Protein AF-A0A1V1NSS9-F1 (afdb_monomer_lite)

Foldseek 3Di:
DDWDKWKKKWAKPPQQPFWDFPDKDAKPLCVVLAPAWDWDDPDRRMIITIGTDPDDSDDDPPDDIDGMDTDIGGHADPDQKIDGPWIDTPPDTDDDDIDGRCLPAKAKEKEFEWECLVVDTAGDFFKKKKKAFPPDRDIDIDGAHNRRMDMDIRHDFGWIKIWIGDPQWDIDIDGGDGDDRRYYHYDYYHYTDGDPDVPDDRPVRVVVVVVVVQVVQVPPPPSDDDPVSVVVVVCVVVVPD

Organism: NCBI:txid890399

Secondary structure (DSSP, 8-state):
-----EEEEEEEES-SSSEEEEEEEE-TTTTTT-SEEEEEEEETTEEEEEEE-SS--PPPTT----SEEEEEEES--S-SEEEEEEEEESS-EEP---EE------EEEEEEEEE-TTSS-EE-TT-EEEEEESSSS-EEEEE--TTSEEEEEEEPSEEEEEEEE-TTB--EEEEEEEE-TTPEEEPPPEEPPBP--TT---HHHHHHHHHHHHHHH-SSSSS---HHHHHHHHHHHHT--

Sequence (241 aa):
MMFHLLLFILNMIKVYLCITQKKFDRGLLLKNRFSEFEVSNPSPGQLIIGGFEPGSGIIHSKESGSLALLNFKILVCNDNEIFIRDLKDDFKNWSVNSCIINCDNKGSISGKVITDITGQLSSIFNAQVLLSSTTSAYSMQTKTTLEGLFFFNHIPNDIYCLEIQALKFNKQTIDSISIENEQDVILDPLQLNIMSCEGTYTKEEFNQAVQAIIEKYDKNGDHRFGLEEIIAGLQLLSGIQ

InterPro domains:
  IPR002048 EF-hand domain [PS50222] (205-240)
  IPR008969 Carboxypeptidase-like, regulatory domain superfamily [SSF49464] (107-182)

Structure (mmCIF, N/CA/C/O backbone):
data_AF-A0A1V1NSS9-F1
#
_entry.id   AF-A0A1V1NSS9-F1
#
loop_
_atom_site.group_PDB
_atom_site.id
_atom_site.type_symbol
_atom_site.label_atom_id
_atom_site.label_alt_id
_atom_site.label_comp_id
_atom_site.label_asym_id
_atom_site.label_entity_id
_atom_site.label_seq_id
_atom_site.pdbx_PDB_ins_code
_atom_site.Cartn_x
_atom_site.Cartn_y
_atom_site.Cartn_z
_atom_site.occupancy
_atom_site.B_iso_or_equiv
_atom_site.auth_seq_id
_atom_site.auth_comp_id
_atom_site.auth_asym_id
_atom_site.auth_atom_id
_atom_site.pdbx_PDB_model_num
ATOM 1 N N . MET A 1 1 ? 22.232 15.586 -50.597 1.00 46.75 1 MET A N 1
ATOM 2 C CA . MET A 1 1 ? 22.554 15.077 -49.250 1.00 46.75 1 MET A CA 1
ATOM 3 C C . MET A 1 1 ? 21.277 14.466 -48.707 1.00 46.75 1 MET A C 1
ATOM 5 O O . MET A 1 1 ? 20.304 15.193 -48.566 1.00 46.75 1 MET A O 1
ATOM 9 N N . MET A 1 2 ? 21.218 13.141 -48.584 1.00 46.84 2 MET A N 1
ATOM 10 C CA . MET A 1 2 ? 20.030 12.442 -48.090 1.00 46.84 2 MET A CA 1
ATOM 11 C C . MET A 1 2 ? 20.199 12.292 -46.580 1.00 46.84 2 MET A C 1
ATOM 13 O O . MET A 1 2 ? 21.191 11.721 -46.138 1.00 46.84 2 MET A O 1
ATOM 17 N N . PHE A 1 3 ? 19.296 12.884 -45.804 1.00 45.00 3 PHE A N 1
ATOM 18 C CA . PHE A 1 3 ? 19.287 12.733 -44.354 1.00 45.00 3 PHE A CA 1
ATOM 19 C C . PHE A 1 3 ? 18.511 11.465 -44.018 1.00 45.00 3 PHE A C 1
ATOM 21 O O . PHE A 1 3 ? 17.374 11.306 -44.465 1.00 45.00 3 PHE A O 1
ATOM 28 N N . HIS A 1 4 ? 19.118 10.570 -43.248 1.00 56.81 4 HIS A N 1
ATOM 29 C CA . HIS A 1 4 ? 18.422 9.417 -42.698 1.00 56.81 4 HIS A CA 1
ATOM 30 C C . HIS A 1 4 ? 18.121 9.704 -41.233 1.00 56.81 4 HIS A C 1
ATOM 32 O O . HIS A 1 4 ? 19.020 9.715 -40.397 1.00 56.81 4 HIS A O 1
ATOM 38 N N . LEU A 1 5 ? 16.851 9.987 -40.944 1.00 60.00 5 LEU A N 1
ATOM 39 C CA . LEU A 1 5 ? 16.347 9.969 -39.580 1.00 60.00 5 LEU A CA 1
ATOM 40 C C . LEU A 1 5 ? 16.096 8.507 -39.214 1.00 60.00 5 LEU A C 1
ATOM 42 O O . LEU A 1 5 ? 15.437 7.786 -39.962 1.00 60.00 5 LEU A O 1
ATOM 46 N N . LEU A 1 6 ? 16.650 8.071 -38.088 1.00 66.31 6 LEU A N 1
ATOM 47 C CA . LEU A 1 6 ? 16.301 6.790 -37.498 1.00 66.31 6 LEU A CA 1
ATOM 48 C C . LEU A 1 6 ? 15.443 7.086 -36.276 1.00 66.31 6 LEU A C 1
ATOM 50 O O . LEU A 1 6 ? 15.967 7.505 -35.244 1.00 66.31 6 LEU A O 1
ATOM 54 N N . LEU A 1 7 ? 14.132 6.908 -36.415 1.00 73.75 7 LEU A N 1
ATOM 55 C CA . LEU A 1 7 ? 13.169 7.116 -35.346 1.00 73.75 7 LEU A CA 1
ATOM 56 C C . LEU A 1 7 ? 12.507 5.790 -34.998 1.00 73.75 7 LEU A C 1
ATOM 58 O O . LEU A 1 7 ? 11.892 5.172 -35.856 1.00 73.75 7 LEU A O 1
ATOM 62 N N . PHE A 1 8 ? 12.599 5.375 -33.740 1.00 75.25 8 PHE A N 1
ATOM 63 C CA . PHE A 1 8 ? 11.819 4.274 -33.193 1.00 75.25 8 PHE A CA 1
ATOM 64 C C . PHE A 1 8 ? 10.845 4.800 -32.149 1.00 75.25 8 PHE A C 1
ATOM 66 O O . PHE A 1 8 ? 11.217 5.564 -31.260 1.00 75.25 8 PHE A O 1
ATOM 73 N N . ILE A 1 9 ? 9.598 4.355 -32.227 1.00 73.06 9 ILE A N 1
ATOM 74 C CA . ILE A 1 9 ? 8.561 4.667 -31.249 1.00 73.06 9 ILE A CA 1
ATOM 75 C C . ILE A 1 9 ? 8.193 3.370 -30.540 1.00 73.06 9 ILE A C 1
ATOM 77 O O . ILE A 1 9 ? 7.734 2.416 -31.171 1.00 73.06 9 ILE A O 1
ATOM 81 N N . LEU A 1 10 ? 8.402 3.361 -29.228 1.00 71.12 10 LEU A N 1
ATOM 82 C CA . LEU A 1 10 ? 8.084 2.270 -28.324 1.00 71.12 10 LEU A CA 1
ATOM 83 C C . LEU A 1 10 ? 6.865 2.661 -27.488 1.00 71.12 10 LEU A C 1
ATOM 85 O O . LEU A 1 10 ? 6.938 3.567 -26.658 1.00 71.12 10 LEU A O 1
ATOM 89 N N . ASN A 1 11 ? 5.754 1.960 -27.687 1.00 68.56 11 ASN A N 1
ATOM 90 C CA . ASN A 1 11 ? 4.558 2.120 -26.867 1.00 68.56 11 ASN A CA 1
ATOM 91 C C . ASN A 1 11 ? 4.503 0.987 -25.838 1.00 68.56 11 ASN A C 1
ATOM 93 O O . ASN A 1 11 ? 4.548 -0.184 -26.206 1.00 68.56 11 ASN A O 1
ATOM 97 N N . MET A 1 12 ? 4.362 1.316 -24.559 1.00 64.56 12 MET A N 1
ATOM 98 C CA . MET A 1 12 ? 4.248 0.365 -23.453 1.00 64.56 12 MET A CA 1
ATOM 99 C C . MET A 1 12 ? 2.849 0.448 -22.831 1.00 64.56 12 MET A C 1
ATOM 101 O O . MET A 1 12 ? 2.352 1.532 -22.528 1.00 64.56 12 MET A O 1
ATOM 105 N N . ILE A 1 13 ? 2.202 -0.700 -22.629 1.00 57.88 13 ILE A N 1
ATOM 106 C CA . ILE A 1 13 ? 0.920 -0.804 -21.916 1.00 57.88 13 ILE A CA 1
ATOM 107 C C . ILE A 1 13 ? 1.194 -1.012 -20.420 1.00 57.88 13 ILE A C 1
ATOM 109 O O . ILE A 1 13 ? 2.162 -1.670 -20.053 1.00 57.88 13 ILE A O 1
ATOM 113 N N . LYS A 1 14 ? 0.311 -0.478 -19.560 1.00 56.47 14 LYS A N 1
ATOM 114 C CA . LYS A 1 14 ? 0.319 -0.633 -18.087 1.00 56.47 14 LYS A CA 1
ATOM 115 C C . LYS A 1 14 ? 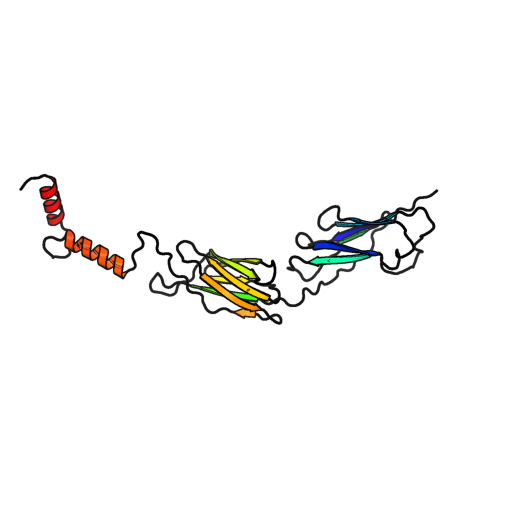1.478 0.041 -17.337 1.00 56.47 14 LYS A C 1
ATOM 117 O O . LYS A 1 14 ? 1.557 -0.052 -16.119 1.00 56.47 14 LYS A O 1
ATOM 122 N N . VAL A 1 15 ? 2.280 0.861 -18.013 1.00 51.16 15 VAL A N 1
ATOM 123 C CA . VAL A 1 15 ? 3.314 1.718 -17.397 1.00 51.16 15 VAL A CA 1
ATOM 124 C C . VAL A 1 15 ? 2.724 3.074 -16.972 1.00 51.16 15 VAL A C 1
ATOM 126 O O . VAL A 1 15 ? 3.347 4.121 -17.104 1.00 51.16 15 VAL A O 1
ATOM 129 N N . TYR A 1 16 ? 1.478 3.101 -16.496 1.00 46.41 16 TYR A N 1
ATOM 130 C CA . TYR A 1 16 ? 0.796 4.372 -16.220 1.00 46.41 16 TYR A CA 1
ATOM 131 C C . TYR A 1 16 ? 1.197 5.030 -14.897 1.00 46.41 16 TYR A C 1
ATOM 133 O O . TYR A 1 16 ? 0.832 6.179 -14.678 1.00 46.41 16 TYR A O 1
ATOM 141 N N . LEU A 1 17 ? 1.962 4.363 -14.026 1.00 46.41 17 LEU A N 1
ATOM 142 C CA . LEU A 1 17 ? 2.209 4.907 -12.685 1.00 46.41 17 LEU A CA 1
ATOM 143 C C . LEU A 1 17 ? 3.641 4.822 -12.159 1.00 46.41 17 LEU A C 1
ATOM 145 O O . LEU A 1 17 ? 3.898 5.352 -11.080 1.00 46.41 17 LEU A O 1
ATOM 149 N N . CYS A 1 18 ? 4.578 4.150 -12.837 1.00 49.00 18 CYS A N 1
ATOM 150 C CA . CYS A 1 18 ? 5.716 3.621 -12.078 1.00 49.00 18 CYS A CA 1
ATOM 151 C C . CYS A 1 18 ? 7.090 3.730 -12.695 1.00 49.00 18 CYS A C 1
ATOM 153 O O . CYS A 1 18 ? 8.003 3.169 -12.115 1.00 49.00 18 CYS A O 1
ATOM 155 N N . ILE A 1 19 ? 7.290 4.424 -13.809 1.00 53.28 19 ILE A N 1
ATOM 156 C CA . ILE A 1 19 ? 8.615 4.458 -14.423 1.00 53.28 19 ILE A CA 1
ATOM 157 C C . ILE A 1 19 ? 9.043 5.891 -14.686 1.00 53.28 19 ILE A C 1
ATOM 159 O O . ILE A 1 19 ? 8.499 6.578 -15.543 1.00 53.28 19 ILE A O 1
ATOM 163 N N . THR A 1 20 ? 10.065 6.328 -13.953 1.00 60.81 20 THR A N 1
ATOM 164 C CA . THR A 1 20 ? 10.849 7.504 -14.335 1.00 60.81 20 THR A CA 1
ATOM 165 C C . THR A 1 20 ? 12.095 7.021 -15.063 1.00 60.81 20 THR A C 1
ATOM 167 O O . THR A 1 20 ? 12.870 6.213 -14.538 1.00 60.81 20 THR A O 1
ATOM 170 N N . GLN A 1 21 ? 12.266 7.476 -16.305 1.00 62.88 21 GLN A N 1
ATOM 171 C CA . GLN A 1 21 ? 13.496 7.256 -17.057 1.00 62.88 21 GLN A CA 1
ATOM 172 C C . GLN A 1 21 ? 14.613 8.006 -16.334 1.00 62.88 21 GLN A C 1
ATOM 174 O O . GLN A 1 21 ? 14.587 9.230 -16.242 1.00 62.88 21 GLN A O 1
ATOM 179 N N . LYS A 1 22 ? 15.583 7.268 -15.789 1.00 65.00 22 LYS A N 1
ATOM 180 C CA . LYS A 1 22 ? 16.726 7.876 -15.096 1.00 65.00 22 LYS A CA 1
ATOM 181 C C . LYS A 1 22 ? 17.872 8.171 -16.046 1.00 65.00 22 LYS A C 1
ATOM 183 O O . LYS A 1 22 ? 18.531 9.197 -15.927 1.00 65.00 22 LYS A O 1
ATOM 188 N N . LYS A 1 23 ? 18.151 7.217 -16.932 1.00 79.81 23 LYS A N 1
ATOM 189 C CA . LYS A 1 23 ? 19.302 7.235 -17.826 1.00 79.81 23 LYS A CA 1
ATOM 190 C C . LYS A 1 23 ? 19.069 6.248 -18.963 1.00 79.81 23 LYS A C 1
ATOM 192 O O . LYS A 1 23 ? 18.422 5.219 -18.772 1.00 79.81 23 LYS A O 1
ATOM 197 N N . PHE A 1 24 ? 19.631 6.538 -20.123 1.00 86.12 24 PHE A N 1
ATOM 198 C CA . PHE A 1 24 ? 19.790 5.565 -21.192 1.00 86.12 24 PHE A CA 1
ATOM 199 C C . PHE A 1 24 ? 21.263 5.488 -21.573 1.00 86.12 24 PHE A C 1
ATOM 201 O O . PHE A 1 24 ? 21.989 6.477 -21.467 1.00 86.12 24 PHE A O 1
ATOM 208 N N . ASP A 1 25 ? 21.686 4.316 -22.028 1.00 89.38 25 ASP A N 1
ATOM 209 C CA . ASP A 1 25 ? 22.991 4.129 -22.644 1.00 89.38 25 ASP A CA 1
ATOM 210 C C . ASP A 1 25 ? 22.796 3.693 -24.101 1.00 89.38 25 ASP A C 1
ATOM 212 O O . ASP A 1 25 ? 21.852 2.969 -24.439 1.00 89.38 25 ASP A O 1
ATOM 216 N N . ARG A 1 26 ? 23.687 4.154 -24.985 1.00 89.31 26 ARG A N 1
ATOM 217 C CA . ARG A 1 26 ? 23.663 3.769 -26.402 1.00 89.31 26 ARG A CA 1
ATOM 218 C C . ARG A 1 26 ? 23.939 2.275 -26.526 1.00 89.31 26 ARG A C 1
ATOM 220 O O . ARG A 1 26 ? 24.936 1.776 -25.999 1.00 89.31 26 ARG A O 1
ATOM 227 N N . GLY A 1 27 ? 23.068 1.581 -27.247 1.00 88.94 27 GLY A N 1
ATOM 228 C CA . GLY A 1 27 ? 23.269 0.185 -27.594 1.00 88.94 27 GLY A CA 1
ATOM 229 C C . GLY A 1 27 ? 24.387 0.012 -28.622 1.00 88.94 27 GLY A C 1
ATOM 230 O O . GLY A 1 27 ? 24.858 0.972 -29.234 1.00 88.94 27 GLY A O 1
ATOM 231 N N . LEU A 1 28 ? 24.832 -1.228 -28.804 1.00 89.38 28 LEU A N 1
ATOM 232 C CA . LEU A 1 28 ? 25.996 -1.555 -29.633 1.00 89.38 28 LEU A CA 1
ATOM 233 C C . LEU A 1 28 ? 25.835 -1.153 -31.103 1.00 89.38 28 LEU A C 1
ATOM 235 O O . LEU A 1 28 ? 26.832 -0.811 -31.730 1.00 89.38 28 LEU A O 1
ATOM 239 N N . LEU A 1 29 ? 24.608 -1.148 -31.634 1.00 86.81 29 LEU A N 1
ATOM 240 C CA . LEU A 1 29 ? 24.351 -0.732 -33.018 1.00 86.81 29 LEU A CA 1
ATOM 241 C C . LEU A 1 29 ? 24.569 0.765 -33.230 1.00 86.81 29 LEU A C 1
ATOM 243 O O . LEU A 1 29 ? 24.847 1.196 -34.345 1.00 86.81 29 LEU A O 1
ATOM 247 N N . LEU A 1 30 ? 24.435 1.557 -32.166 1.00 85.56 30 LEU A N 1
ATOM 248 C CA . LEU A 1 30 ? 24.520 3.013 -32.236 1.00 85.56 30 LEU A CA 1
ATOM 249 C C . LEU A 1 30 ? 25.841 3.541 -31.678 1.00 85.56 30 LEU A C 1
ATOM 251 O O . LEU A 1 30 ? 26.294 4.629 -32.041 1.00 85.56 30 LEU A O 1
ATOM 255 N N . LYS A 1 31 ? 26.480 2.763 -30.800 1.00 82.69 31 LYS A N 1
ATOM 256 C CA . LYS A 1 31 ? 27.752 3.094 -30.165 1.00 82.69 31 LYS A CA 1
ATOM 257 C C . LYS A 1 31 ? 28.833 3.271 -31.238 1.00 82.69 31 LYS A C 1
ATOM 259 O O . LYS A 1 31 ? 29.158 2.337 -31.961 1.00 82.69 31 LYS A O 1
ATOM 264 N N . ASN A 1 32 ? 29.387 4.481 -31.315 1.00 81.38 32 ASN A N 1
ATOM 265 C CA . ASN A 1 32 ? 30.397 4.927 -32.289 1.00 81.38 32 ASN A CA 1
ATOM 266 C C . ASN A 1 32 ? 29.912 5.089 -33.735 1.00 81.38 32 ASN A C 1
ATOM 268 O O . ASN A 1 32 ? 30.731 5.416 -34.591 1.00 81.38 32 ASN A O 1
ATOM 272 N N . ARG A 1 33 ? 28.626 4.846 -34.015 1.00 81.06 33 ARG A N 1
ATOM 273 C CA . ARG A 1 33 ? 28.075 5.040 -35.358 1.00 81.06 33 ARG A CA 1
ATOM 274 C C . ARG A 1 33 ? 27.394 6.370 -35.489 1.00 81.06 33 ARG A C 1
ATOM 276 O O . ARG A 1 33 ? 27.784 7.056 -36.402 1.00 81.06 33 ARG A O 1
ATOM 283 N N . PHE A 1 34 ? 26.513 6.699 -34.543 1.00 80.44 34 PHE A N 1
ATOM 284 C CA . PHE A 1 34 ? 25.718 7.922 -34.541 1.00 80.44 34 PHE A CA 1
ATOM 285 C C . PHE A 1 34 ? 26.288 8.932 -33.554 1.00 80.44 34 PHE A C 1
ATOM 287 O O . PHE A 1 34 ? 26.406 8.625 -32.360 1.00 80.44 34 PHE A O 1
ATOM 294 N N . SER A 1 35 ? 26.637 10.133 -34.021 1.00 79.38 35 SER A N 1
ATOM 295 C CA . SER A 1 35 ? 27.096 11.224 -33.152 1.00 79.38 35 SER A CA 1
ATOM 296 C C . SER A 1 35 ? 25.983 11.722 -32.226 1.00 79.38 35 SER A C 1
ATOM 298 O O . SER A 1 35 ? 26.207 11.863 -31.017 1.00 79.38 35 SER A O 1
ATOM 300 N N . GLU A 1 36 ? 24.766 11.882 -32.749 1.00 82.00 36 GLU A N 1
ATOM 301 C CA . GLU A 1 36 ? 23.595 12.347 -32.003 1.00 82.00 36 GLU A CA 1
ATOM 302 C C . GLU A 1 36 ? 22.585 11.215 -31.815 1.00 82.00 36 GLU A C 1
ATOM 304 O O . GLU A 1 36 ? 22.206 10.511 -32.749 1.00 82.00 36 GLU A O 1
ATOM 309 N N . PHE A 1 37 ? 22.166 11.020 -30.569 1.00 84.31 37 PHE A N 1
ATOM 310 C CA . PHE A 1 37 ? 21.189 10.010 -30.191 1.00 84.31 37 PHE A CA 1
ATOM 311 C C . PHE A 1 37 ? 20.521 10.425 -28.890 1.00 84.31 37 PHE A C 1
ATOM 313 O O . PHE A 1 37 ? 21.212 10.726 -27.910 1.00 84.31 37 PHE A O 1
ATOM 320 N N . GLU A 1 38 ? 19.198 10.396 -28.888 1.00 86.75 38 GLU A N 1
ATOM 321 C CA . GLU A 1 38 ? 18.358 10.816 -27.784 1.00 86.75 38 GLU A CA 1
ATOM 322 C C . GLU A 1 38 ? 17.228 9.810 -27.553 1.00 86.75 38 GLU A C 1
ATOM 324 O O . GLU A 1 38 ? 16.689 9.195 -28.477 1.00 86.75 38 GLU A O 1
ATOM 329 N N . VAL A 1 39 ? 16.869 9.650 -26.281 1.00 86.56 39 VAL A N 1
ATOM 330 C CA . VAL A 1 39 ? 15.655 8.955 -25.869 1.00 86.56 39 VAL A CA 1
ATOM 331 C C . VAL A 1 39 ? 14.772 9.960 -25.154 1.00 86.56 39 VAL A C 1
ATOM 333 O O . VAL A 1 39 ? 15.125 10.416 -24.064 1.00 86.56 39 VAL A O 1
ATOM 336 N N . SER A 1 40 ? 13.628 10.274 -25.751 1.00 85.88 40 SER A N 1
ATOM 337 C CA . SER A 1 40 ? 12.635 11.176 -25.177 1.00 85.88 40 SER A CA 1
ATOM 338 C C . SER A 1 40 ? 11.370 10.424 -24.769 1.00 85.88 40 SER A C 1
ATOM 340 O O . SER A 1 40 ? 11.045 9.354 -25.286 1.00 85.88 40 SER A O 1
ATOM 342 N N . ASN A 1 41 ? 10.655 10.992 -23.802 1.00 84.94 41 ASN A N 1
ATOM 343 C CA . ASN A 1 41 ? 9.405 10.461 -23.275 1.00 84.94 41 ASN A CA 1
ATOM 344 C C . ASN A 1 41 ? 8.307 11.514 -23.493 1.00 84.94 41 ASN A C 1
ATOM 346 O O . ASN A 1 41 ? 8.054 12.324 -22.599 1.00 84.94 41 ASN A O 1
ATOM 350 N N . PRO A 1 42 ? 7.721 11.587 -24.701 1.00 82.12 42 PRO A N 1
ATOM 351 C CA . PRO A 1 42 ? 6.761 12.637 -25.044 1.00 82.12 42 PRO A CA 1
ATOM 352 C C . PRO A 1 42 ? 5.432 12.499 -24.292 1.00 82.12 42 PRO A C 1
ATOM 354 O O . PRO A 1 42 ? 4.706 13.479 -24.144 1.00 82.12 42 PRO A O 1
ATOM 357 N N . SER A 1 43 ? 5.082 11.287 -23.850 1.00 82.19 43 SER A N 1
ATOM 358 C CA . SER A 1 43 ? 3.858 11.012 -23.101 1.00 82.19 43 SER A CA 1
ATOM 359 C C . SER A 1 43 ? 4.000 9.733 -22.265 1.00 82.19 43 SER A C 1
ATOM 361 O O . SER A 1 43 ? 4.745 8.834 -22.655 1.00 82.19 43 SER A O 1
ATOM 363 N N . PRO A 1 44 ? 3.290 9.605 -21.125 1.00 76.75 44 PRO A N 1
ATOM 364 C CA . PRO A 1 44 ? 3.383 8.423 -20.269 1.00 76.75 44 PRO A CA 1
ATOM 365 C C . PRO A 1 44 ? 3.198 7.106 -21.035 1.00 76.75 44 PRO A C 1
ATOM 367 O O . PRO A 1 44 ? 2.198 6.910 -21.723 1.00 76.75 44 PRO A O 1
ATOM 370 N N . GLY A 1 45 ? 4.164 6.195 -20.890 1.00 76.25 45 GLY A N 1
ATOM 371 C CA . GLY A 1 45 ? 4.168 4.899 -21.575 1.00 76.25 45 GLY A CA 1
ATOM 372 C C . GLY A 1 45 ? 4.676 4.940 -23.019 1.00 76.25 45 GLY A C 1
ATOM 373 O O . GLY A 1 45 ? 4.718 3.895 -23.659 1.00 76.25 45 GLY A O 1
ATOM 374 N N . GLN A 1 46 ? 5.100 6.094 -23.535 1.00 83.31 46 GLN A N 1
ATOM 375 C CA . GLN A 1 46 ? 5.684 6.220 -24.866 1.00 83.31 46 GLN A CA 1
ATOM 376 C C . GLN A 1 46 ? 7.146 6.653 -24.775 1.00 83.31 46 GLN A C 1
ATOM 378 O O . GLN A 1 46 ? 7.469 7.659 -24.153 1.00 83.31 46 GLN A O 1
ATOM 383 N N . LEU A 1 47 ? 8.034 5.917 -25.439 1.00 84.44 47 LEU A N 1
ATOM 384 C CA . LEU A 1 47 ? 9.427 6.311 -25.618 1.00 84.44 47 LEU A CA 1
ATOM 385 C C . LEU A 1 47 ? 9.716 6.496 -27.098 1.00 84.44 47 LEU A C 1
ATOM 387 O O . LEU A 1 47 ? 9.383 5.646 -27.922 1.00 84.44 47 LEU A O 1
ATOM 391 N N . ILE A 1 48 ? 10.357 7.609 -27.421 1.00 85.62 48 ILE A N 1
ATOM 392 C CA . ILE A 1 48 ? 10.903 7.867 -28.742 1.00 85.62 48 ILE A CA 1
ATOM 393 C C . ILE A 1 48 ? 12.410 7.709 -28.632 1.00 85.62 48 ILE A C 1
ATOM 395 O O . ILE A 1 48 ? 13.063 8.390 -27.847 1.00 85.62 48 ILE A O 1
ATOM 399 N N . ILE A 1 49 ? 12.947 6.781 -29.409 1.00 85.88 49 ILE A N 1
ATOM 400 C CA . ILE A 1 49 ? 14.359 6.440 -29.449 1.00 85.88 49 ILE A CA 1
ATOM 401 C C . ILE A 1 49 ? 14.846 6.807 -30.838 1.00 85.88 49 ILE A C 1
ATOM 403 O O . ILE A 1 49 ? 14.444 6.177 -31.814 1.00 85.88 49 ILE A O 1
ATOM 407 N N . GLY A 1 50 ? 15.694 7.820 -30.948 1.00 80.81 50 GLY A N 1
ATOM 408 C CA . GLY A 1 50 ? 16.131 8.264 -32.260 1.00 80.81 50 GLY A CA 1
ATOM 409 C C . GLY A 1 50 ? 17.487 8.929 -32.256 1.00 80.81 50 GLY A C 1
ATOM 410 O O . GLY A 1 50 ? 17.992 9.373 -31.230 1.00 80.81 50 GLY A O 1
ATOM 411 N N . GLY A 1 51 ? 18.093 8.963 -33.432 1.00 74.12 51 GLY A N 1
ATOM 412 C CA . GLY A 1 51 ? 19.359 9.634 -33.660 1.00 74.12 51 GLY A CA 1
ATOM 413 C C . GLY A 1 51 ? 19.330 10.397 -34.967 1.00 74.12 51 GLY A C 1
ATOM 414 O O . GLY A 1 51 ? 18.623 10.027 -35.909 1.00 74.12 51 GLY A O 1
ATOM 415 N N . PHE A 1 52 ? 20.104 11.471 -35.002 1.00 70.69 52 PHE A N 1
ATOM 416 C CA . PHE A 1 52 ? 20.386 12.208 -36.216 1.00 70.69 52 PHE A CA 1
ATOM 417 C C . PHE A 1 52 ? 21.858 12.016 -36.547 1.00 70.69 52 PHE A C 1
ATOM 419 O O . PHE A 1 52 ? 22.719 12.069 -35.669 1.00 70.69 52 PHE A O 1
ATOM 426 N N . GLU A 1 53 ? 22.161 11.793 -37.819 1.00 66.44 53 GLU A N 1
ATOM 427 C CA . GLU A 1 53 ? 23.548 11.800 -38.242 1.00 66.44 53 GLU A CA 1
ATOM 428 C C . GLU A 1 53 ? 23.735 12.398 -39.634 1.00 66.44 53 GLU A C 1
ATOM 430 O O . GLU A 1 53 ? 23.172 11.906 -40.616 1.00 66.44 53 GLU A O 1
ATOM 435 N N . PRO A 1 54 ? 24.588 13.426 -39.757 1.00 54.03 54 PRO A N 1
ATOM 436 C CA . PRO A 1 54 ? 25.132 13.839 -41.036 1.00 54.03 54 PRO A CA 1
ATOM 437 C C . PRO A 1 54 ? 26.332 12.936 -41.397 1.00 54.03 54 PRO A C 1
ATOM 439 O O . PRO A 1 54 ? 27.481 13.338 -41.233 1.00 54.03 54 PRO A O 1
ATOM 442 N N . GLY A 1 55 ? 26.107 11.698 -41.864 1.00 62.00 55 GLY A N 1
ATOM 443 C CA . GLY A 1 55 ? 27.214 10.767 -42.154 1.00 62.00 55 GLY A CA 1
ATOM 444 C C . GLY A 1 55 ? 26.837 9.337 -42.570 1.00 62.00 55 GLY A C 1
ATOM 445 O O . GLY A 1 55 ? 25.673 9.021 -42.789 1.00 62.00 55 GLY A O 1
ATOM 446 N N . SER A 1 56 ? 27.851 8.468 -42.716 1.00 62.41 56 SER A N 1
ATOM 447 C CA . SER A 1 56 ? 27.750 7.083 -43.223 1.00 62.41 56 SER A CA 1
ATOM 448 C C . SER A 1 56 ? 27.442 6.022 -42.155 1.00 62.41 56 SER A C 1
ATOM 450 O O . SER A 1 56 ? 27.704 4.840 -42.390 1.00 62.41 56 SER A O 1
ATOM 452 N N . GLY A 1 57 ? 26.943 6.412 -40.980 1.00 67.69 57 GLY A N 1
ATOM 453 C CA . GLY A 1 57 ? 26.503 5.493 -39.929 1.00 67.69 57 GLY A CA 1
ATOM 454 C C . GLY A 1 57 ? 25.255 4.724 -40.362 1.00 67.69 57 GLY A C 1
ATOM 455 O O . GLY A 1 57 ? 24.142 5.030 -39.957 1.00 67.69 57 GLY A O 1
ATOM 456 N N . ILE A 1 58 ? 25.418 3.735 -41.240 1.00 77.31 58 ILE A N 1
ATOM 457 C CA . ILE A 1 58 ? 24.322 2.900 -41.732 1.00 77.31 58 ILE A CA 1
ATOM 458 C C . ILE A 1 58 ? 24.300 1.611 -40.913 1.00 77.31 58 ILE A C 1
ATOM 460 O O . ILE A 1 58 ? 25.318 0.936 -40.753 1.00 77.31 58 ILE A O 1
ATOM 464 N N . ILE A 1 59 ? 23.126 1.253 -40.397 1.00 78.31 59 ILE A N 1
ATOM 465 C CA . ILE A 1 59 ? 22.874 -0.099 -39.894 1.00 78.31 59 ILE A CA 1
ATOM 466 C C . ILE A 1 59 ? 22.530 -0.958 -41.107 1.00 78.31 59 ILE A C 1
ATOM 468 O O . ILE A 1 59 ? 21.564 -0.682 -41.822 1.00 78.31 59 ILE A O 1
ATOM 472 N N . HIS A 1 60 ? 23.337 -1.978 -41.378 1.00 82.69 60 HIS A N 1
ATOM 473 C CA . HIS A 1 60 ? 23.132 -2.803 -42.563 1.00 82.69 60 HIS A CA 1
ATOM 474 C C . HIS A 1 60 ? 21.981 -3.792 -42.361 1.00 82.69 60 HIS A C 1
ATOM 476 O O . HIS A 1 60 ? 21.708 -4.264 -41.257 1.00 82.69 60 HIS A O 1
ATOM 482 N N . SER A 1 61 ? 21.314 -4.157 -43.460 1.00 78.88 61 SER A N 1
ATOM 483 C CA . SER A 1 61 ? 20.316 -5.227 -43.432 1.00 78.88 61 SER A CA 1
ATOM 484 C C . SER A 1 61 ? 20.937 -6.507 -42.859 1.00 78.88 61 SER A C 1
ATOM 486 O O . SER A 1 61 ? 22.020 -6.905 -43.289 1.00 78.88 61 SER A O 1
ATOM 488 N N . LYS A 1 62 ? 20.226 -7.159 -41.927 1.00 82.56 62 LYS A N 1
ATOM 489 C CA . LYS A 1 62 ? 20.625 -8.375 -41.179 1.00 82.56 62 LYS A CA 1
ATOM 490 C C . LYS A 1 62 ? 21.627 -8.166 -40.045 1.00 82.56 62 LYS A C 1
ATOM 492 O O . LYS A 1 62 ? 21.955 -9.128 -39.353 1.00 82.56 62 LYS A O 1
ATOM 497 N N . GLU A 1 63 ? 22.083 -6.943 -39.815 1.00 86.44 63 GLU A N 1
ATOM 498 C CA . GLU A 1 63 ? 22.834 -6.644 -38.606 1.00 86.44 63 GLU A CA 1
ATOM 499 C C . GLU A 1 63 ? 21.931 -6.769 -37.367 1.00 86.44 63 GLU A C 1
ATOM 501 O O . GLU A 1 63 ? 20.752 -6.424 -37.408 1.00 86.44 63 GLU A O 1
ATOM 506 N N . SER A 1 64 ? 22.467 -7.313 -36.273 1.00 86.06 64 SER A N 1
ATOM 507 C CA . SER A 1 64 ? 21.737 -7.535 -35.021 1.00 86.06 64 SER A CA 1
ATOM 508 C C . SER A 1 64 ? 22.516 -6.958 -33.847 1.00 86.06 64 SER A C 1
ATOM 510 O O . SER A 1 64 ? 23.741 -7.032 -33.806 1.00 86.06 64 SER A O 1
ATOM 512 N N . GLY A 1 65 ? 21.804 -6.399 -32.874 1.00 88.25 65 GLY A N 1
ATOM 513 C CA . GLY A 1 65 ? 22.401 -5.824 -31.676 1.00 88.25 65 GLY A CA 1
ATOM 514 C C . GLY A 1 65 ? 21.395 -4.987 -30.896 1.00 88.25 65 GLY A C 1
ATOM 515 O O . GLY A 1 65 ? 20.201 -4.992 -31.191 1.00 88.25 65 GLY A O 1
ATOM 516 N N . SER A 1 66 ? 21.877 -4.265 -29.888 1.00 88.31 66 SER A N 1
ATOM 517 C CA . SER A 1 66 ? 21.046 -3.368 -29.086 1.00 88.31 66 SER A CA 1
ATOM 518 C C . SER A 1 66 ? 21.025 -1.955 -29.669 1.00 88.31 66 SER A C 1
ATOM 520 O O . SER A 1 66 ? 22.061 -1.433 -30.085 1.00 88.31 66 SER A O 1
ATOM 522 N N . LEU A 1 67 ? 19.849 -1.322 -29.657 1.00 84.56 67 LEU A N 1
ATOM 523 C CA . LEU A 1 67 ? 19.678 0.097 -29.997 1.00 84.56 67 LEU A CA 1
ATOM 524 C C . LEU A 1 67 ? 19.898 0.985 -28.770 1.00 84.56 67 LEU A C 1
ATOM 526 O O . LEU A 1 67 ? 20.698 1.915 -28.800 1.00 84.56 67 LEU A O 1
ATOM 530 N N . ALA A 1 68 ? 19.248 0.651 -27.659 1.00 86.69 68 ALA A N 1
ATOM 531 C CA . ALA A 1 68 ? 19.356 1.375 -26.400 1.00 86.69 68 ALA A CA 1
ATOM 532 C C . ALA A 1 68 ? 19.315 0.402 -25.223 1.00 86.69 68 ALA A C 1
ATOM 534 O O . ALA A 1 68 ? 18.626 -0.618 -25.282 1.00 86.69 68 ALA A O 1
ATOM 535 N N . LEU A 1 69 ? 20.016 0.748 -24.147 1.00 87.31 69 LEU A N 1
ATOM 536 C CA . LEU A 1 69 ? 19.784 0.182 -22.824 1.00 87.31 69 LEU A CA 1
ATOM 537 C C . LEU A 1 69 ? 19.009 1.212 -22.003 1.00 87.31 69 LEU A C 1
ATOM 539 O O . LEU A 1 69 ? 19.509 2.306 -21.733 1.00 87.31 69 LEU A O 1
ATOM 543 N N . LEU A 1 70 ? 17.778 0.870 -21.639 1.00 84.12 70 LEU A N 1
ATOM 544 C CA . LEU A 1 70 ? 16.876 1.755 -20.912 1.00 84.12 70 LEU A CA 1
ATOM 545 C C . LEU A 1 70 ? 16.901 1.397 -19.427 1.00 84.12 70 LEU A C 1
ATOM 547 O O . LEU A 1 70 ? 16.606 0.261 -19.062 1.00 84.12 70 LEU A O 1
ATOM 551 N N . ASN A 1 71 ? 17.249 2.365 -18.576 1.00 81.31 71 ASN A N 1
ATOM 552 C CA . ASN A 1 71 ? 17.246 2.185 -17.129 1.00 81.31 71 ASN A CA 1
ATOM 553 C C . ASN A 1 71 ? 16.041 2.897 -16.516 1.00 81.31 71 ASN A C 1
ATOM 555 O O . ASN A 1 71 ? 15.892 4.124 -16.593 1.00 81.31 71 ASN A O 1
ATOM 559 N N . PHE A 1 72 ? 15.205 2.107 -15.859 1.00 75.56 72 PHE A N 1
ATOM 560 C CA . PHE A 1 72 ? 13.951 2.544 -15.272 1.00 75.56 72 PHE A CA 1
ATOM 561 C C . PHE A 1 72 ? 14.014 2.441 -13.752 1.00 75.56 72 PHE A C 1
ATOM 563 O O . PHE A 1 72 ? 14.518 1.458 -13.213 1.00 75.56 72 PHE A O 1
ATOM 570 N N . LYS A 1 73 ? 13.478 3.442 -13.045 1.00 70.44 73 LYS A N 1
ATOM 571 C CA . LYS A 1 73 ? 13.129 3.277 -11.629 1.00 70.44 73 LYS A CA 1
ATOM 572 C C . LYS A 1 73 ? 11.664 2.871 -11.548 1.00 70.44 73 LYS A C 1
ATOM 574 O O . LYS A 1 73 ? 10.817 3.693 -11.887 1.00 70.44 73 LYS A O 1
ATOM 579 N N . ILE A 1 74 ? 11.402 1.655 -11.075 1.00 70.19 74 ILE A N 1
ATOM 580 C CA . ILE A 1 74 ? 10.052 1.164 -10.784 1.00 70.19 74 ILE A CA 1
ATOM 581 C C . ILE A 1 74 ? 9.589 1.791 -9.460 1.00 70.19 74 ILE A C 1
ATOM 583 O O . ILE A 1 74 ? 10.265 1.646 -8.445 1.00 70.19 74 ILE A O 1
ATOM 587 N N . LEU A 1 75 ? 8.485 2.540 -9.472 1.00 64.69 75 LEU A N 1
ATOM 588 C CA . LEU A 1 75 ? 7.934 3.207 -8.283 1.00 64.69 75 LEU A CA 1
ATOM 589 C C . LEU A 1 75 ? 6.954 2.308 -7.523 1.00 64.69 75 LEU A C 1
ATOM 591 O O . LEU A 1 75 ? 6.971 2.291 -6.300 1.00 64.69 75 LEU A O 1
ATOM 595 N N . VAL A 1 76 ? 6.131 1.548 -8.245 1.00 62.78 76 VAL A N 1
ATOM 596 C CA . VAL A 1 76 ? 5.224 0.528 -7.711 1.00 62.78 76 VAL A CA 1
ATOM 597 C C . VAL A 1 76 ? 5.219 -0.632 -8.705 1.00 62.78 76 VAL A C 1
ATOM 599 O O . VAL A 1 76 ? 5.295 -0.424 -9.915 1.00 62.78 76 VAL A O 1
ATOM 602 N N . CYS A 1 77 ? 5.164 -1.861 -8.209 1.00 64.75 77 CYS A N 1
ATOM 603 C CA . CYS A 1 77 ? 4.990 -3.030 -9.060 1.00 64.75 77 CYS A CA 1
ATOM 604 C C . CYS A 1 77 ? 3.739 -3.785 -8.628 1.00 64.75 77 CYS A C 1
ATOM 606 O O . CYS A 1 77 ? 3.740 -4.425 -7.578 1.00 64.75 77 CYS A O 1
ATOM 608 N N . ASN A 1 78 ? 2.685 -3.661 -9.429 1.00 59.97 78 ASN A N 1
ATOM 609 C CA . ASN A 1 78 ? 1.423 -4.371 -9.223 1.00 59.97 78 ASN A CA 1
ATOM 610 C C . ASN A 1 78 ? 1.270 -5.560 -10.181 1.00 59.97 78 ASN A C 1
ATOM 612 O O . ASN A 1 78 ? 0.456 -6.433 -9.923 1.00 59.97 78 ASN A O 1
ATOM 616 N N . ASP A 1 79 ? 2.050 -5.584 -11.265 1.00 63.94 79 ASP A N 1
ATOM 617 C CA . ASP A 1 79 ? 2.047 -6.618 -12.296 1.00 63.94 79 ASP A CA 1
ATOM 618 C C . ASP A 1 79 ? 3.501 -7.007 -12.603 1.00 63.94 79 ASP A C 1
ATOM 620 O O . ASP A 1 79 ? 4.363 -6.134 -12.717 1.00 63.94 79 ASP A O 1
ATOM 624 N N . ASN A 1 80 ? 3.763 -8.301 -12.796 1.00 63.84 80 ASN A N 1
ATOM 625 C CA . ASN A 1 80 ? 5.105 -8.827 -13.088 1.00 63.84 80 ASN A CA 1
ATOM 626 C C . ASN A 1 80 ? 5.492 -8.707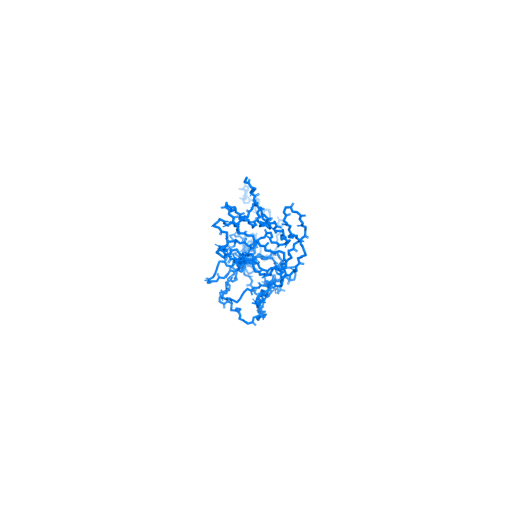 -14.574 1.00 63.84 80 ASN A C 1
ATOM 628 O O . ASN A 1 80 ? 6.553 -9.164 -14.989 1.00 63.84 80 ASN A O 1
ATOM 632 N N . GLU A 1 81 ? 4.641 -8.120 -15.415 1.00 66.50 81 GLU A N 1
ATOM 633 C CA . GLU A 1 81 ? 4.858 -8.083 -16.861 1.00 66.50 81 GLU A CA 1
ATOM 634 C C . GLU A 1 81 ? 4.774 -6.657 -17.399 1.00 66.50 81 GLU A C 1
ATOM 636 O O . GLU A 1 81 ? 3.772 -5.959 -17.220 1.00 66.50 81 GLU A O 1
ATOM 641 N N . ILE A 1 82 ? 5.825 -6.238 -18.113 1.00 70.19 82 ILE A N 1
ATOM 642 C CA . ILE A 1 82 ? 5.749 -5.085 -19.006 1.00 70.19 82 ILE A CA 1
ATOM 643 C C . ILE A 1 82 ? 5.429 -5.591 -20.398 1.00 70.19 82 ILE A C 1
ATOM 645 O O . ILE A 1 82 ? 6.185 -6.334 -21.030 1.00 70.19 82 ILE A O 1
ATOM 649 N N . PHE A 1 83 ? 4.319 -5.083 -20.914 1.00 74.06 83 PHE A N 1
ATOM 650 C CA . PHE A 1 83 ? 3.952 -5.280 -22.298 1.00 74.06 83 PHE A CA 1
ATOM 651 C C . PHE A 1 83 ? 4.452 -4.109 -23.123 1.00 74.06 83 PHE A C 1
ATOM 653 O O . PHE A 1 83 ? 3.960 -2.982 -23.013 1.00 74.06 83 PHE A O 1
ATOM 660 N N . ILE A 1 84 ? 5.400 -4.402 -24.003 1.00 77.75 84 ILE A N 1
ATOM 661 C CA . ILE A 1 84 ? 5.642 -3.552 -25.157 1.00 77.75 84 ILE A CA 1
ATOM 662 C C . ILE A 1 84 ? 4.488 -3.819 -26.122 1.00 77.75 84 ILE A C 1
ATOM 664 O O . ILE A 1 84 ? 4.308 -4.942 -26.583 1.00 77.75 84 ILE A O 1
ATOM 668 N N . ARG A 1 85 ? 3.681 -2.791 -26.380 1.00 78.94 85 ARG A N 1
ATOM 669 C CA . ARG A 1 85 ? 2.544 -2.851 -27.298 1.00 78.94 85 ARG A CA 1
ATOM 670 C C . ARG A 1 85 ? 3.026 -2.861 -28.735 1.00 78.94 85 ARG A C 1
ATOM 672 O O . ARG A 1 85 ? 2.706 -3.767 -29.492 1.00 78.94 85 ARG A O 1
ATOM 679 N N . ASP A 1 86 ? 3.818 -1.846 -29.061 1.00 82.50 86 ASP A N 1
ATOM 680 C CA . ASP A 1 86 ? 4.241 -1.558 -30.419 1.00 82.50 86 ASP A CA 1
ATOM 681 C C . ASP A 1 86 ? 5.693 -1.086 -30.400 1.00 82.50 86 ASP A C 1
ATOM 683 O O . ASP A 1 86 ? 6.084 -0.282 -29.549 1.00 82.50 86 ASP A O 1
ATOM 687 N N . LEU A 1 87 ? 6.460 -1.547 -31.383 1.00 82.94 87 LEU A N 1
ATOM 688 C CA . LEU A 1 87 ? 7.733 -0.964 -31.778 1.00 82.94 87 LEU A CA 1
ATOM 689 C C . LEU A 1 87 ? 7.632 -0.658 -33.266 1.00 82.94 87 LEU A C 1
ATOM 691 O O . LEU A 1 87 ? 7.448 -1.564 -34.077 1.00 82.94 87 LEU A O 1
ATOM 695 N N . LYS A 1 88 ? 7.732 0.612 -33.634 1.00 84.19 88 LYS A N 1
ATOM 696 C CA . LYS A 1 88 ? 7.672 1.041 -35.035 1.00 84.19 88 LYS A CA 1
ATOM 697 C C . LYS A 1 88 ? 8.832 1.959 -35.365 1.00 84.19 88 LYS A C 1
ATOM 699 O O . LYS A 1 88 ? 9.257 2.711 -34.492 1.00 84.19 88 LYS A O 1
ATOM 704 N N . ASP A 1 89 ? 9.299 1.900 -36.603 1.00 82.75 89 ASP A N 1
ATOM 705 C CA . ASP A 1 89 ? 10.082 2.976 -37.205 1.00 82.75 89 ASP A CA 1
ATOM 706 C C . ASP A 1 89 ? 9.257 3.728 -38.261 1.00 82.75 89 ASP A C 1
ATOM 708 O O . ASP A 1 89 ? 8.057 3.476 -38.415 1.00 82.75 89 ASP A O 1
ATOM 712 N N . ASP A 1 90 ? 9.885 4.661 -38.975 1.00 77.31 90 ASP A N 1
ATOM 713 C CA . ASP A 1 90 ? 9.237 5.472 -40.015 1.00 77.31 90 ASP A CA 1
ATOM 714 C C . ASP A 1 90 ? 8.697 4.650 -41.205 1.00 77.31 90 ASP A C 1
ATOM 716 O O . ASP A 1 90 ? 7.881 5.142 -41.987 1.00 77.31 90 ASP A O 1
ATOM 720 N N . PHE A 1 91 ? 9.120 3.392 -41.351 1.00 79.62 91 PHE A N 1
ATOM 721 C CA . PHE A 1 91 ? 8.859 2.548 -42.516 1.00 79.62 91 PHE A CA 1
ATOM 722 C C . PHE A 1 91 ? 8.158 1.226 -42.180 1.00 79.62 91 PHE A C 1
ATOM 724 O O . PHE A 1 91 ? 7.580 0.598 -43.073 1.00 79.62 91 PHE A O 1
ATOM 731 N N . LYS A 1 92 ? 8.224 0.755 -40.929 1.00 82.06 92 LYS A N 1
ATOM 732 C CA . LYS A 1 92 ? 7.828 -0.606 -40.565 1.00 82.06 92 LYS A CA 1
ATOM 733 C C . LYS A 1 92 ? 7.437 -0.762 -39.093 1.00 82.06 92 LYS A C 1
ATOM 735 O O . LYS A 1 92 ? 8.028 -0.186 -38.184 1.00 82.06 92 LYS A O 1
ATOM 740 N N . ASN A 1 93 ? 6.477 -1.661 -38.863 1.00 83.44 93 ASN A N 1
ATOM 741 C CA . ASN A 1 93 ? 6.188 -2.218 -37.544 1.00 83.44 93 ASN A CA 1
ATOM 742 C C . ASN A 1 93 ? 7.066 -3.446 -37.276 1.00 83.44 93 ASN A C 1
ATOM 744 O O . ASN A 1 93 ? 7.156 -4.365 -38.099 1.00 83.44 93 ASN A O 1
ATOM 748 N N . TRP A 1 94 ? 7.686 -3.468 -36.108 1.00 82.06 94 TRP A N 1
ATOM 749 C CA . TRP A 1 94 ? 8.566 -4.530 -35.652 1.00 82.06 94 TRP A CA 1
ATOM 750 C C . TRP A 1 94 ? 7.833 -5.445 -34.678 1.00 82.06 94 TRP A C 1
ATOM 752 O O . TRP A 1 94 ? 6.953 -5.017 -33.932 1.00 82.06 94 TRP A O 1
ATOM 762 N N . SER A 1 95 ? 8.201 -6.726 -34.684 1.00 82.75 95 SER A N 1
ATOM 763 C CA . SER A 1 95 ? 7.729 -7.666 -33.672 1.00 82.75 95 SER A CA 1
ATOM 764 C C . SER A 1 95 ? 8.286 -7.275 -32.310 1.00 82.75 95 SER A C 1
ATOM 766 O O . SER A 1 95 ? 9.476 -6.979 -32.185 1.00 82.75 95 SER A O 1
ATOM 768 N N . VAL A 1 96 ? 7.436 -7.334 -31.296 1.00 81.50 96 VAL A N 1
ATOM 769 C CA . VAL A 1 96 ? 7.792 -7.042 -29.911 1.00 81.50 96 VAL A CA 1
ATOM 770 C C . VAL A 1 96 ? 7.657 -8.308 -29.086 1.00 81.50 96 VAL A C 1
ATOM 772 O O . VAL A 1 96 ? 6.726 -9.086 -29.283 1.00 81.50 96 VAL A O 1
ATOM 775 N N . ASN A 1 97 ? 8.593 -8.503 -28.165 1.00 78.50 97 ASN A N 1
ATOM 776 C CA . ASN A 1 97 ? 8.476 -9.518 -27.130 1.00 78.50 97 ASN A CA 1
ATOM 777 C C . ASN A 1 97 ? 8.136 -8.804 -25.822 1.00 78.50 97 ASN A C 1
ATOM 779 O O . ASN A 1 97 ? 8.711 -7.753 -25.528 1.00 78.50 97 ASN A O 1
ATOM 783 N N . SER A 1 98 ? 7.208 -9.360 -25.046 1.00 71.50 98 SER A N 1
ATOM 784 C CA . SER A 1 98 ? 7.011 -8.927 -23.666 1.00 71.50 98 SER A CA 1
ATOM 785 C C . SER A 1 98 ? 8.248 -9.277 -22.842 1.00 71.50 98 SER A C 1
ATOM 787 O O . SER A 1 98 ? 8.936 -10.267 -23.108 1.00 71.50 98 SER A O 1
ATOM 789 N N . CYS A 1 99 ? 8.543 -8.452 -21.841 1.00 66.19 99 CYS A N 1
ATOM 790 C CA . CYS A 1 99 ? 9.517 -8.796 -20.820 1.00 66.19 99 CYS A CA 1
ATOM 791 C C . CYS A 1 99 ? 8.805 -8.944 -19.477 1.00 66.19 99 CYS A C 1
ATOM 793 O O . CYS A 1 99 ? 7.955 -8.135 -19.096 1.00 66.19 99 CYS A O 1
ATOM 795 N N . ILE A 1 100 ? 9.163 -10.006 -18.764 1.00 65.12 100 ILE A N 1
ATOM 796 C CA . ILE A 1 100 ? 8.763 -10.191 -17.376 1.00 65.12 100 ILE A CA 1
ATOM 797 C C . ILE A 1 100 ? 9.698 -9.306 -16.557 1.00 65.12 100 ILE A C 1
ATOM 799 O O . ILE A 1 100 ? 10.920 -9.460 -16.631 1.00 65.12 100 ILE A O 1
ATOM 803 N N . ILE A 1 101 ? 9.138 -8.362 -15.803 1.00 64.56 101 ILE A N 1
ATOM 804 C CA . ILE A 1 101 ? 9.886 -7.786 -14.696 1.00 64.56 101 ILE A CA 1
ATOM 805 C C . ILE A 1 101 ? 9.727 -8.761 -13.546 1.00 64.56 101 ILE A C 1
ATOM 807 O O . ILE A 1 101 ? 8.636 -8.920 -12.999 1.00 64.56 101 ILE A O 1
ATOM 811 N N . ASN A 1 102 ? 10.840 -9.356 -13.132 1.00 59.28 102 ASN A N 1
ATOM 812 C CA . ASN A 1 102 ? 10.893 -9.954 -11.815 1.00 59.28 102 ASN A CA 1
ATOM 813 C C . ASN A 1 102 ? 10.824 -8.819 -10.796 1.00 59.28 102 ASN A C 1
ATOM 815 O O . ASN A 1 102 ? 11.809 -8.143 -10.498 1.00 59.28 102 ASN A O 1
ATOM 819 N N . CYS A 1 103 ? 9.613 -8.532 -10.338 1.00 61.84 103 CYS A N 1
ATOM 820 C CA . CYS A 1 103 ? 9.419 -7.715 -9.164 1.00 61.84 103 CYS A CA 1
ATOM 821 C C . CYS A 1 103 ? 9.763 -8.595 -7.983 1.00 61.84 103 CYS A C 1
ATOM 823 O O . CYS A 1 103 ? 8.864 -9.179 -7.383 1.00 61.84 103 CYS A O 1
ATOM 825 N N . ASP A 1 104 ? 11.067 -8.748 -7.752 1.00 58.06 104 ASP A N 1
ATOM 826 C CA . ASP A 1 104 ? 11.589 -9.614 -6.714 1.00 58.06 104 ASP A CA 1
ATOM 827 C C . ASP A 1 104 ? 10.822 -9.335 -5.421 1.00 58.06 104 ASP A C 1
ATOM 829 O O . ASP A 1 104 ? 10.794 -8.221 -4.893 1.00 58.06 104 ASP A O 1
ATOM 833 N N . ASN A 1 105 ? 10.168 -10.401 -4.986 1.00 58.09 105 ASN A N 1
ATOM 834 C CA . ASN A 1 105 ? 9.976 -10.764 -3.609 1.00 58.09 105 ASN A CA 1
ATOM 835 C C . ASN A 1 105 ? 9.218 -9.752 -2.766 1.00 58.09 105 ASN A C 1
ATOM 837 O O . ASN A 1 105 ? 9.788 -8.887 -2.100 1.00 58.09 105 ASN A O 1
ATOM 841 N N . LYS A 1 106 ? 7.898 -9.912 -2.776 1.00 71.62 106 LYS A N 1
ATOM 842 C CA . LYS A 1 106 ? 7.007 -9.056 -2.021 1.00 71.62 106 LYS A CA 1
ATOM 843 C C . LYS A 1 106 ? 6.226 -9.863 -0.999 1.00 71.62 106 LYS A C 1
ATOM 845 O O . LYS A 1 106 ? 5.412 -10.697 -1.383 1.00 71.62 106 LYS A O 1
ATOM 850 N N . GLY A 1 107 ? 6.451 -9.569 0.275 1.00 90.06 107 GLY A N 1
ATOM 851 C CA . GLY A 1 107 ? 5.639 -10.106 1.355 1.00 90.06 107 GLY A CA 1
ATOM 852 C C . GLY A 1 107 ? 4.236 -9.504 1.377 1.00 90.06 107 GLY A C 1
ATOM 853 O O . GLY A 1 107 ? 3.864 -8.632 0.573 1.00 90.06 107 GLY A O 1
ATOM 854 N N . SER A 1 108 ? 3.453 -9.961 2.343 1.00 93.69 108 SER A N 1
ATOM 855 C CA . SER A 1 108 ? 2.142 -9.404 2.648 1.00 93.69 108 SER A CA 1
ATOM 856 C C . SER A 1 108 ? 2.014 -9.111 4.139 1.00 93.69 108 SER A C 1
ATOM 858 O O . SER A 1 108 ? 2.688 -9.714 4.970 1.00 93.69 108 SER A O 1
ATOM 860 N N . ILE A 1 109 ? 1.159 -8.151 4.481 1.00 96.56 109 ILE A N 1
ATOM 861 C CA . ILE A 1 109 ? 0.779 -7.859 5.862 1.00 96.56 109 ILE A CA 1
ATOM 862 C C . ILE A 1 109 ? -0.735 -7.937 5.928 1.00 96.56 109 ILE A C 1
ATOM 864 O O . ILE A 1 109 ? -1.446 -7.257 5.183 1.00 96.56 109 ILE A O 1
ATOM 868 N N . SER A 1 110 ? -1.233 -8.750 6.845 1.00 98.06 110 SER A N 1
ATOM 869 C CA . SER A 1 110 ? -2.658 -8.906 7.105 1.00 98.06 110 SER A CA 1
ATOM 870 C C . SER A 1 110 ? -2.943 -8.816 8.594 1.00 98.06 110 SER A C 1
ATOM 872 O O . SER A 1 110 ? -2.065 -9.038 9.427 1.00 98.06 110 SER A O 1
ATOM 874 N N . GLY A 1 111 ? -4.179 -8.483 8.939 1.00 98.12 111 GLY A N 1
ATOM 875 C CA . GLY A 1 111 ? -4.601 -8.454 10.328 1.00 98.12 111 GLY A CA 1
ATOM 876 C C . GLY A 1 111 ? -6.081 -8.154 10.474 1.00 98.12 111 GLY A C 1
ATOM 877 O O . GLY A 1 111 ? -6.819 -7.999 9.494 1.00 98.12 111 GLY A O 1
ATOM 878 N N . LYS A 1 112 ? -6.514 -8.071 11.730 1.00 98.31 112 LYS A N 1
ATOM 879 C CA . LYS A 1 112 ? -7.896 -7.781 12.102 1.00 98.31 112 LYS A CA 1
ATOM 880 C C . LYS A 1 112 ? -7.940 -6.658 13.124 1.00 98.31 112 LYS A C 1
ATOM 882 O O . LYS A 1 112 ? -7.158 -6.665 14.064 1.00 98.31 112 LYS A O 1
ATOM 887 N N . VAL A 1 113 ? -8.879 -5.733 12.970 1.00 98.19 113 VAL A N 1
ATOM 888 C CA . VAL A 1 113 ? -9.121 -4.641 13.917 1.00 98.19 113 VAL A CA 1
ATOM 889 C C . VAL A 1 113 ? -10.430 -4.889 14.661 1.00 98.19 113 VAL A C 1
ATOM 891 O O . VAL A 1 113 ? -11.484 -5.097 14.050 1.00 98.19 113 VAL A O 1
ATOM 894 N N . ILE A 1 114 ? -10.356 -4.876 15.988 1.00 97.75 114 ILE A N 1
ATOM 895 C CA . ILE A 1 114 ? -11.457 -5.195 16.898 1.00 97.75 114 ILE A CA 1
ATOM 896 C C . ILE A 1 114 ? -11.622 -4.130 17.988 1.00 97.75 114 ILE A C 1
ATOM 898 O O . ILE A 1 114 ? -10.787 -3.247 18.165 1.00 97.75 114 ILE A O 1
ATOM 902 N N . THR A 1 115 ? -12.724 -4.215 18.723 1.00 95.56 115 THR A N 1
ATOM 903 C CA . THR A 1 115 ? -13.023 -3.402 19.903 1.00 95.56 115 THR A CA 1
ATOM 904 C C . THR A 1 115 ? -13.909 -4.181 20.870 1.00 95.56 115 THR A C 1
ATOM 906 O O . THR A 1 115 ? -14.629 -5.082 20.448 1.00 95.56 115 THR A O 1
ATOM 909 N N . ASP A 1 116 ? -13.887 -3.834 22.151 1.00 93.25 116 ASP A N 1
ATOM 910 C CA . ASP A 1 116 ? -14.699 -4.429 23.217 1.00 93.25 116 ASP A CA 1
ATOM 911 C C . ASP A 1 116 ? -15.697 -3.438 23.835 1.00 93.25 116 ASP A C 1
ATOM 913 O O . ASP A 1 116 ? -16.290 -3.716 24.873 1.00 93.25 116 ASP A O 1
ATOM 917 N N . ILE A 1 117 ? -15.929 -2.292 23.192 1.00 85.25 117 ILE A N 1
ATOM 918 C CA . ILE A 1 117 ? -16.701 -1.173 23.765 1.00 85.25 117 ILE A CA 1
ATOM 919 C C . ILE A 1 117 ? -18.164 -1.507 24.079 1.00 85.25 117 ILE A C 1
ATOM 921 O O . ILE A 1 117 ? -18.814 -0.813 24.855 1.00 85.25 117 ILE A O 1
ATOM 925 N N . THR A 1 118 ? -18.699 -2.564 23.472 1.00 81.44 118 THR A N 1
ATOM 926 C CA . THR A 1 118 ? -20.047 -3.086 23.735 1.00 81.44 118 THR A CA 1
ATOM 927 C C . THR A 1 118 ? -20.070 -4.117 24.870 1.00 81.44 118 THR A C 1
ATOM 929 O O . THR A 1 118 ? -21.124 -4.667 25.179 1.00 81.44 118 THR A O 1
ATOM 932 N N . GLY A 1 119 ? -18.918 -4.412 25.479 1.00 82.94 119 GLY A N 1
ATOM 933 C CA . GLY A 1 119 ? -18.710 -5.532 26.397 1.00 82.94 119 GLY A CA 1
ATOM 934 C C . GLY A 1 119 ? -18.458 -6.872 25.693 1.00 82.94 119 GLY A C 1
ATOM 935 O O . GLY A 1 119 ? -18.309 -7.891 26.364 1.00 82.94 119 GLY A O 1
ATOM 936 N N . GLN A 1 120 ? -18.418 -6.896 24.355 1.00 90.50 120 GLN A N 1
ATOM 937 C CA . GLN A 1 120 ? -18.081 -8.069 23.545 1.00 90.50 120 GLN A CA 1
ATOM 938 C C . GLN A 1 120 ? -17.130 -7.680 22.413 1.00 90.50 120 GLN A C 1
ATOM 940 O O . GLN A 1 120 ? -17.264 -6.605 21.823 1.00 90.50 120 GLN A O 1
ATOM 945 N N . LEU A 1 121 ? -16.207 -8.582 22.064 1.00 94.00 121 LEU A N 1
ATOM 946 C CA . LEU A 1 121 ? -15.301 -8.375 20.937 1.00 94.00 121 LEU A CA 1
ATOM 947 C C . LEU A 1 121 ? -16.093 -8.235 19.634 1.00 94.00 121 LEU A C 1
ATOM 949 O O . LEU A 1 121 ? -16.746 -9.167 19.170 1.00 94.00 121 LEU A O 1
ATOM 953 N N . SER A 1 122 ? -16.005 -7.053 19.042 1.00 95.31 122 SER A N 1
ATOM 954 C CA . SER A 1 122 ? -16.686 -6.651 17.818 1.00 95.31 122 SER A CA 1
ATOM 955 C C . SER A 1 122 ? -15.657 -6.174 16.800 1.00 95.31 122 SER A C 1
ATOM 957 O O . SER A 1 122 ? -14.617 -5.629 17.162 1.00 95.31 122 SER A O 1
ATOM 959 N N . SER A 1 123 ? -15.923 -6.390 15.514 1.00 97.56 123 SER A N 1
ATOM 960 C CA . SER A 1 123 ? -15.003 -5.974 14.446 1.00 97.56 123 SER A CA 1
ATOM 961 C C . SER A 1 123 ? -15.236 -4.509 14.076 1.00 97.56 123 SER A C 1
ATOM 963 O O . SER A 1 123 ? -16.380 -4.052 14.072 1.00 97.56 123 SER A O 1
ATOM 965 N N . ILE A 1 124 ? -14.172 -3.769 13.754 1.00 96.94 124 ILE A N 1
ATOM 966 C CA . ILE A 1 124 ? -14.290 -2.364 13.340 1.00 96.94 124 ILE A CA 1
ATOM 967 C C . ILE A 1 124 ? -14.293 -2.278 11.818 1.00 96.94 124 ILE A C 1
ATOM 969 O O . ILE A 1 124 ? -13.280 -2.539 11.172 1.00 96.94 124 ILE A O 1
ATOM 973 N N . PHE A 1 125 ? -15.421 -1.864 11.247 1.00 97.38 125 PHE A N 1
ATOM 974 C CA . PHE A 1 125 ? -15.571 -1.628 9.812 1.00 97.38 125 PHE A CA 1
ATOM 975 C C . PHE A 1 125 ? -15.012 -0.264 9.386 1.00 97.38 125 PHE A C 1
ATOM 977 O O . PHE A 1 125 ? -15.204 0.733 10.085 1.00 97.38 125 PHE A O 1
ATOM 984 N N . ASN A 1 126 ? -14.400 -0.203 8.195 1.00 97.44 126 ASN A N 1
ATOM 985 C CA . ASN A 1 126 ? -13.981 1.035 7.531 1.00 97.44 126 ASN A CA 1
ATOM 986 C C . ASN A 1 126 ? -12.968 1.870 8.350 1.00 97.44 126 ASN A C 1
ATOM 988 O O . ASN A 1 126 ? -12.869 3.084 8.162 1.00 97.44 126 ASN A O 1
ATOM 992 N N . ALA A 1 127 ? -12.194 1.224 9.230 1.00 97.94 127 ALA A N 1
ATOM 993 C CA . ALA A 1 127 ? -11.021 1.823 9.857 1.00 97.94 127 ALA A CA 1
ATOM 994 C C . ALA A 1 127 ? -9.944 2.043 8.790 1.00 97.94 127 ALA A C 1
ATOM 996 O O . ALA A 1 127 ? -9.688 1.158 7.975 1.00 97.94 127 ALA A O 1
ATOM 997 N N . GLN A 1 128 ? -9.332 3.221 8.778 1.00 98.50 128 GLN A N 1
ATOM 998 C CA . GLN A 1 128 ? -8.217 3.550 7.902 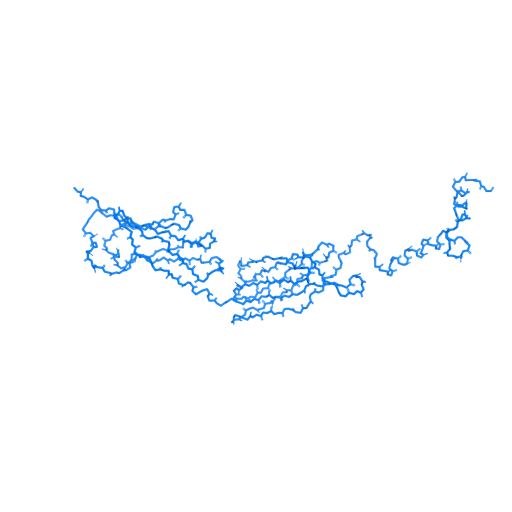1.00 98.50 128 GLN A CA 1
ATOM 999 C C . GLN A 1 128 ? -6.952 2.882 8.429 1.00 98.50 128 GLN A C 1
ATOM 1001 O O . GLN A 1 128 ? -6.613 3.044 9.598 1.00 98.50 128 GLN A O 1
ATOM 1006 N N . VAL A 1 129 ? -6.259 2.155 7.557 1.00 98.44 129 VAL A N 1
ATOM 1007 C CA . VAL A 1 129 ? -4.995 1.492 7.876 1.00 98.44 129 VAL A CA 1
ATOM 1008 C C . VAL A 1 129 ? -3.934 2.024 6.924 1.00 98.44 129 VAL A C 1
ATOM 1010 O O . VAL A 1 129 ? -4.081 1.908 5.707 1.00 98.44 129 VAL A O 1
ATOM 1013 N N . LEU A 1 130 ? -2.892 2.635 7.470 1.00 98.06 130 LEU A N 1
ATOM 1014 C CA . LEU A 1 130 ? -1.756 3.188 6.747 1.00 98.06 130 LEU A CA 1
ATOM 1015 C C . LEU A 1 130 ? -0.515 2.366 7.085 1.00 98.06 130 LEU A C 1
ATOM 1017 O O . LEU A 1 130 ? -0.189 2.176 8.249 1.00 98.06 130 LEU A O 1
ATOM 1021 N N . LEU A 1 131 ? 0.183 1.904 6.059 1.00 97.69 131 LEU A N 1
ATOM 1022 C CA . LEU A 1 131 ? 1.469 1.240 6.165 1.00 97.69 131 LEU A CA 1
ATOM 1023 C C . LEU A 1 131 ? 2.528 2.166 5.571 1.00 97.69 131 LEU A C 1
ATOM 1025 O O . LEU A 1 131 ? 2.417 2.565 4.412 1.00 97.69 131 LEU A O 1
ATOM 1029 N N . SER A 1 132 ? 3.561 2.492 6.335 1.00 96.25 132 SER A N 1
ATOM 1030 C CA . SER A 1 132 ? 4.680 3.318 5.875 1.00 96.25 132 SER A CA 1
ATOM 1031 C C . SER A 1 132 ? 6.000 2.645 6.197 1.00 96.25 132 SER A C 1
ATOM 1033 O O . SER A 1 132 ? 6.199 2.179 7.318 1.00 96.25 132 SER A O 1
ATOM 1035 N N . SER A 1 133 ? 6.899 2.594 5.218 1.00 94.00 133 SER A N 1
ATOM 1036 C CA . SER A 1 133 ? 8.272 2.169 5.468 1.00 94.00 133 SER A CA 1
ATOM 1037 C C . SER A 1 133 ? 8.970 3.165 6.394 1.00 94.00 133 SER A C 1
ATOM 1039 O O . SER A 1 133 ? 8.756 4.375 6.315 1.00 94.00 133 SER A O 1
ATOM 1041 N N . THR A 1 134 ? 9.821 2.638 7.268 1.00 92.19 134 THR A N 1
ATOM 1042 C CA . THR A 1 134 ? 10.690 3.432 8.140 1.00 92.19 134 THR A CA 1
ATOM 1043 C C . THR A 1 134 ? 12.020 3.799 7.476 1.00 92.19 134 THR A C 1
ATOM 1045 O O . THR A 1 134 ? 12.693 4.718 7.942 1.00 92.19 134 THR A O 1
ATOM 1048 N N . THR A 1 135 ? 12.404 3.126 6.382 1.00 88.44 135 THR A N 1
ATOM 1049 C CA . THR A 1 135 ? 13.703 3.329 5.710 1.00 88.44 135 THR A CA 1
ATOM 1050 C C . THR A 1 135 ? 13.586 3.896 4.292 1.00 88.44 135 THR A C 1
ATOM 1052 O O . THR A 1 135 ? 14.536 4.492 3.776 1.00 88.44 135 THR A O 1
ATOM 1055 N N . SER A 1 136 ? 12.422 3.758 3.657 1.00 86.00 136 SER A N 1
ATOM 1056 C CA . SER A 1 136 ? 12.152 4.179 2.286 1.00 86.00 136 SER A CA 1
ATOM 1057 C C . SER A 1 136 ? 10.898 5.051 2.193 1.00 86.00 136 SER A C 1
ATOM 1059 O O . SER A 1 136 ? 10.115 5.176 3.127 1.00 86.00 136 SER A O 1
ATOM 1061 N N . ALA A 1 137 ? 10.683 5.678 1.035 1.00 83.62 137 ALA A N 1
ATOM 1062 C CA . ALA A 1 137 ? 9.496 6.504 0.787 1.00 83.62 137 ALA A CA 1
ATOM 1063 C C . ALA A 1 137 ? 8.238 5.680 0.433 1.00 83.62 137 ALA A 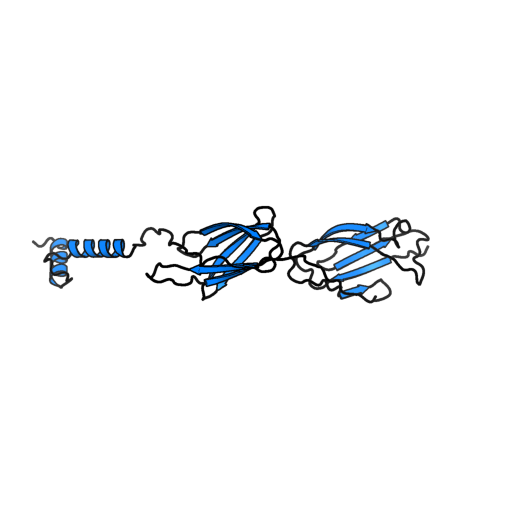C 1
ATOM 1065 O O . ALA A 1 137 ? 7.280 6.228 -0.111 1.00 83.62 137 ALA A O 1
ATOM 1066 N N . TYR A 1 138 ? 8.254 4.362 0.658 1.00 85.44 138 TYR A N 1
ATOM 1067 C CA . TYR A 1 138 ? 7.116 3.498 0.366 1.00 85.44 138 TYR A CA 1
ATOM 1068 C C . TYR A 1 138 ? 6.003 3.703 1.396 1.00 85.44 138 TYR A C 1
ATOM 1070 O O . TYR A 1 138 ? 6.238 3.627 2.603 1.00 85.44 138 TYR A O 1
ATOM 1078 N N . SER A 1 139 ? 4.774 3.887 0.922 1.00 91.88 139 SER A N 1
ATOM 1079 C CA . SER A 1 139 ? 3.582 3.851 1.762 1.00 91.88 139 SER A CA 1
ATOM 1080 C C . SER A 1 139 ? 2.381 3.305 0.999 1.00 91.88 139 SER A C 1
ATOM 1082 O O . SER A 1 139 ? 2.291 3.409 -0.226 1.00 91.88 139 SER A O 1
ATOM 1084 N N . MET A 1 140 ? 1.455 2.698 1.733 1.00 93.25 140 MET A N 1
ATOM 1085 C CA . MET A 1 140 ? 0.217 2.151 1.200 1.00 93.25 140 MET A CA 1
ATOM 1086 C C . MET A 1 140 ? -0.904 2.354 2.210 1.00 93.25 140 MET A C 1
ATOM 1088 O O . MET A 1 140 ? -0.676 2.347 3.416 1.00 93.25 140 MET A O 1
ATOM 1092 N N . GLN A 1 141 ? -2.130 2.517 1.729 1.00 96.12 141 GLN A N 1
ATOM 1093 C CA . GLN A 1 141 ? -3.293 2.701 2.584 1.00 96.12 141 GLN A CA 1
ATOM 1094 C C . GLN A 1 141 ? -4.414 1.762 2.151 1.00 96.12 141 GLN A C 1
ATOM 1096 O O . GLN A 1 141 ? -4.649 1.568 0.960 1.00 96.12 141 GLN A O 1
ATOM 1101 N N . THR A 1 142 ? -5.131 1.219 3.127 1.00 97.44 142 THR A N 1
ATOM 1102 C CA . THR A 1 142 ? -6.345 0.434 2.916 1.00 97.44 142 THR A CA 1
ATOM 1103 C C . THR A 1 142 ? -7.390 0.771 3.979 1.00 97.44 142 THR A C 1
ATOM 1105 O O . THR A 1 142 ? -7.205 1.678 4.801 1.00 97.44 142 THR A O 1
ATOM 1108 N N . LYS A 1 143 ? -8.521 0.067 3.942 1.00 98.12 143 LYS A N 1
ATOM 1109 C CA . LYS A 1 143 ? -9.551 0.130 4.973 1.00 98.12 143 LYS A CA 1
ATOM 1110 C C . LYS A 1 143 ? -9.996 -1.259 5.392 1.00 98.12 143 LYS A C 1
ATOM 1112 O O . LYS A 1 143 ? -9.952 -2.186 4.587 1.00 98.12 143 LYS A O 1
ATOM 1117 N N . THR A 1 144 ? -10.460 -1.385 6.629 1.00 98.38 144 THR A N 1
ATOM 1118 C CA . THR A 1 144 ? -10.970 -2.663 7.126 1.00 98.38 144 THR A CA 1
ATOM 1119 C C . THR A 1 144 ? -12.319 -3.045 6.511 1.00 98.38 144 THR A C 1
ATOM 1121 O O . THR A 1 144 ? -13.182 -2.189 6.281 1.00 98.38 144 THR A O 1
ATOM 1124 N N . THR A 1 145 ? -12.520 -4.343 6.274 1.00 98.19 145 THR A N 1
ATOM 1125 C CA . THR A 1 145 ? -13.797 -4.927 5.827 1.00 98.19 145 THR A CA 1
ATOM 1126 C C . THR A 1 145 ? -14.834 -4.969 6.954 1.00 98.19 145 THR A C 1
ATOM 1128 O O . THR A 1 145 ? -14.563 -4.549 8.081 1.00 98.19 145 THR A O 1
ATOM 1131 N N . LEU A 1 146 ? -16.047 -5.462 6.666 1.00 96.81 146 LEU A N 1
ATOM 1132 C CA . LEU A 1 146 ? -17.116 -5.627 7.664 1.00 96.81 146 LEU A CA 1
ATOM 1133 C C . LEU A 1 146 ? -16.688 -6.544 8.822 1.00 96.81 146 LEU A C 1
ATOM 1135 O O . LEU A 1 146 ? -17.072 -6.333 9.968 1.00 96.81 146 LEU A O 1
ATOM 1139 N N . GLU A 1 147 ? -15.828 -7.515 8.532 1.00 98.00 147 GLU A N 1
ATOM 1140 C CA . GLU A 1 147 ? -15.228 -8.445 9.486 1.00 98.00 147 GLU A CA 1
ATOM 1141 C C . GLU A 1 147 ? -13.991 -7.858 10.187 1.00 98.00 147 GLU A C 1
ATOM 1143 O O . GLU A 1 147 ? -13.306 -8.566 10.926 1.00 98.00 147 GLU A O 1
ATOM 1148 N N . GLY A 1 148 ? -13.685 -6.576 9.957 1.00 97.88 148 GLY A N 1
ATOM 1149 C CA . GLY A 1 148 ? -12.542 -5.871 10.535 1.00 97.88 148 GLY A CA 1
ATOM 1150 C C . GLY A 1 148 ? -11.197 -6.246 9.919 1.00 97.88 148 GLY A C 1
ATOM 1151 O O . GLY A 1 148 ? -10.165 -5.893 10.483 1.00 97.88 148 GLY A O 1
ATOM 1152 N N . LEU A 1 149 ? -11.177 -6.971 8.800 1.00 98.38 149 LEU A N 1
ATOM 1153 C CA . LEU A 1 149 ? -9.944 -7.462 8.183 1.00 98.38 149 LEU A CA 1
ATOM 1154 C C . LEU A 1 149 ? -9.297 -6.387 7.314 1.00 98.38 149 LEU A C 1
ATOM 1156 O O . LEU A 1 149 ? -9.997 -5.665 6.608 1.00 98.38 149 LEU A O 1
ATOM 1160 N N . PHE A 1 150 ? -7.969 -6.316 7.313 1.00 98.31 150 PHE A N 1
ATOM 1161 C CA . PHE A 1 150 ? -7.199 -5.540 6.342 1.00 98.31 150 PHE A CA 1
ATOM 1162 C C . PHE A 1 150 ? -6.107 -6.402 5.714 1.00 98.31 150 PHE A C 1
ATOM 1164 O O . PHE A 1 150 ? -5.651 -7.388 6.297 1.00 98.31 150 PHE A O 1
ATOM 1171 N N . PHE A 1 151 ? -5.689 -6.011 4.513 1.00 96.69 151 PHE A N 1
ATOM 1172 C CA . PHE A 1 151 ? -4.683 -6.729 3.750 1.00 96.69 151 PHE A CA 1
ATOM 1173 C C . PHE A 1 151 ? -3.869 -5.763 2.894 1.00 96.69 151 PHE A C 1
ATOM 1175 O O . PHE A 1 151 ? -4.429 -4.926 2.182 1.00 96.69 151 PHE A O 1
ATOM 1182 N N . PHE A 1 152 ? -2.553 -5.914 2.964 1.00 94.69 152 PHE A N 1
ATOM 1183 C CA . PHE A 1 152 ? -1.580 -5.312 2.072 1.00 94.69 152 PHE A CA 1
ATOM 1184 C C . PHE A 1 152 ? -0.833 -6.440 1.376 1.00 94.69 152 PHE A C 1
ATOM 1186 O O . PHE A 1 152 ? -0.286 -7.324 2.030 1.00 94.69 152 PHE A O 1
ATOM 1193 N N . ASN A 1 153 ? -0.790 -6.398 0.053 1.00 90.81 153 ASN A N 1
ATOM 1194 C CA . ASN A 1 153 ? 0.011 -7.299 -0.756 1.00 90.81 153 ASN A CA 1
ATOM 1195 C C . ASN A 1 153 ? 1.136 -6.537 -1.437 1.00 90.81 153 ASN A C 1
ATOM 1197 O O . ASN A 1 153 ? 1.161 -5.307 -1.477 1.00 90.81 153 ASN A O 1
ATOM 1201 N N . HIS A 1 154 ? 2.047 -7.301 -2.027 1.00 85.38 154 HIS A N 1
ATOM 1202 C CA . HIS A 1 154 ? 3.079 -6.749 -2.882 1.00 85.38 154 HIS A CA 1
ATOM 1203 C C . HIS A 1 154 ? 4.017 -5.762 -2.151 1.00 85.38 154 HIS A C 1
ATOM 1205 O O . HIS A 1 154 ? 4.550 -4.839 -2.779 1.00 85.38 154 HIS A O 1
ATOM 1211 N N . ILE A 1 155 ? 4.244 -5.999 -0.852 1.00 89.25 155 ILE A N 1
ATOM 1212 C CA . 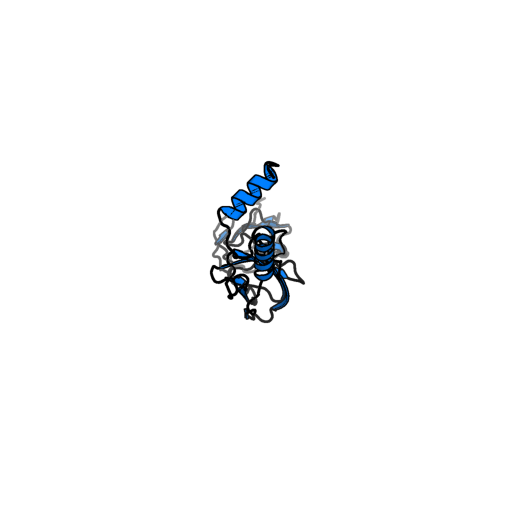ILE A 1 155 ? 5.047 -5.163 0.041 1.00 89.25 155 ILE A CA 1
ATOM 1213 C C . ILE A 1 155 ? 6.532 -5.521 -0.115 1.00 89.25 155 ILE A C 1
ATOM 1215 O O . ILE A 1 155 ? 6.883 -6.687 0.060 1.00 89.25 155 ILE A O 1
ATOM 1219 N N . PRO A 1 156 ? 7.408 -4.561 -0.458 1.00 86.69 156 PRO A N 1
ATOM 1220 C CA . PRO A 1 156 ? 8.851 -4.792 -0.508 1.00 86.69 156 PRO A CA 1
ATOM 1221 C C . PRO A 1 156 ? 9.437 -5.282 0.827 1.00 86.69 156 PRO A C 1
ATOM 1223 O O . PRO A 1 156 ? 8.844 -5.091 1.883 1.00 86.69 156 PRO A O 1
ATOM 1226 N N . ASN A 1 157 ? 10.638 -5.860 0.789 1.00 89.19 157 ASN A N 1
ATOM 1227 C CA . ASN A 1 157 ? 11.376 -6.142 2.020 1.00 89.19 157 ASN A CA 1
ATOM 1228 C C . ASN A 1 157 ? 11.813 -4.826 2.681 1.00 89.19 157 ASN A C 1
ATOM 1230 O O . ASN A 1 157 ? 12.525 -4.033 2.059 1.00 89.19 157 ASN A O 1
ATOM 1234 N N . ASP A 1 158 ? 11.378 -4.594 3.917 1.00 92.56 158 ASP A N 1
ATOM 1235 C CA . ASP A 1 158 ? 11.663 -3.385 4.695 1.00 92.56 158 ASP A CA 1
ATOM 1236 C C . ASP A 1 158 ? 11.155 -3.548 6.143 1.00 92.56 158 ASP A C 1
ATOM 1238 O O . ASP A 1 158 ? 10.542 -4.557 6.499 1.00 92.56 158 ASP A O 1
ATOM 1242 N N . ILE A 1 159 ? 11.363 -2.517 6.962 1.00 95.31 159 ILE A N 1
ATOM 1243 C CA . ILE A 1 159 ? 10.761 -2.369 8.286 1.00 95.31 159 ILE A CA 1
ATOM 1244 C C . ILE A 1 159 ? 9.660 -1.313 8.213 1.00 95.31 159 ILE A C 1
ATOM 1246 O O . ILE A 1 159 ? 9.897 -0.166 7.819 1.00 95.31 159 ILE A O 1
ATOM 1250 N N . TYR A 1 160 ? 8.462 -1.685 8.649 1.00 96.75 160 TYR A N 1
ATOM 1251 C CA . TYR A 1 160 ? 7.258 -0.880 8.513 1.00 96.75 160 TYR A CA 1
ATOM 1252 C C . TYR A 1 160 ? 6.691 -0.393 9.847 1.00 96.75 160 TYR A C 1
ATOM 1254 O O . TYR A 1 160 ? 6.820 -1.035 10.889 1.00 96.75 160 TYR A O 1
ATOM 1262 N N . CYS A 1 161 ? 6.009 0.744 9.767 1.00 97.75 161 CYS A N 1
ATOM 1263 C CA . CYS A 1 161 ? 5.096 1.271 10.769 1.00 97.75 161 CYS A CA 1
ATOM 1264 C C . CYS A 1 161 ? 3.664 1.156 10.222 1.00 97.75 161 CYS A C 1
ATOM 1266 O O . CYS A 1 161 ? 3.395 1.557 9.084 1.00 97.75 161 CYS A O 1
ATOM 1268 N N . LEU A 1 162 ? 2.763 0.584 11.018 1.00 98.31 162 LEU A N 1
ATOM 1269 C CA . LEU A 1 162 ? 1.341 0.457 10.726 1.00 98.31 162 LEU A CA 1
ATOM 1270 C C . LEU A 1 162 ? 0.558 1.408 11.629 1.00 98.31 162 LEU A C 1
ATOM 1272 O O . LEU A 1 162 ? 0.591 1.281 12.849 1.00 98.31 162 LEU A O 1
ATOM 1276 N N . GLU A 1 163 ? -0.187 2.328 11.036 1.00 98.19 163 GLU A N 1
ATOM 1277 C CA . GLU A 1 163 ? -1.070 3.254 11.733 1.00 98.19 163 GLU A CA 1
ATOM 1278 C C . GLU A 1 163 ? -2.531 2.924 11.422 1.00 98.19 163 GLU A C 1
ATOM 1280 O O . GLU A 1 163 ? -2.921 2.778 10.263 1.00 98.19 163 GLU A O 1
ATOM 1285 N N . ILE A 1 164 ? -3.353 2.820 12.464 1.00 98.00 164 ILE A N 1
ATOM 1286 C CA . ILE A 1 164 ? -4.775 2.505 12.362 1.00 98.00 164 ILE A CA 1
ATOM 1287 C C . ILE A 1 164 ? -5.578 3.625 13.004 1.00 98.00 164 ILE A C 1
ATOM 1289 O O . ILE A 1 164 ? -5.346 4.012 14.153 1.00 98.00 164 ILE A O 1
ATOM 1293 N N . GLN A 1 165 ? -6.566 4.116 12.264 1.00 96.25 165 GLN A N 1
ATOM 1294 C CA . GLN A 1 165 ? -7.452 5.178 12.705 1.00 96.25 165 GLN A CA 1
ATOM 1295 C C . GLN A 1 165 ? -8.909 4.845 12.384 1.00 96.25 165 GLN A C 1
ATOM 1297 O O . GLN A 1 165 ? -9.261 4.492 11.260 1.00 96.25 165 GLN A O 1
ATOM 1302 N N . ALA A 1 166 ? -9.783 5.023 13.370 1.00 95.69 166 ALA A N 1
ATOM 1303 C CA . ALA A 1 166 ? -11.226 4.935 13.200 1.00 95.69 166 ALA A CA 1
ATOM 1304 C C . ALA A 1 166 ? -11.916 6.100 13.922 1.00 95.69 166 ALA A C 1
ATOM 1306 O O . ALA A 1 166 ? -11.393 6.664 14.883 1.00 95.69 166 ALA A O 1
ATOM 1307 N N . LEU A 1 167 ? -13.100 6.482 13.446 1.00 90.44 167 LEU A N 1
ATOM 1308 C CA . LEU A 1 167 ? -13.867 7.584 14.026 1.00 90.44 167 LEU A CA 1
ATOM 1309 C C . LEU A 1 167 ? -14.234 7.271 15.487 1.00 90.44 167 LEU A C 1
ATOM 1311 O O . LEU A 1 167 ? -14.787 6.209 15.748 1.00 90.44 167 LEU A O 1
ATOM 1315 N N . LYS A 1 168 ? -13.986 8.212 16.411 1.00 88.50 168 LYS A N 1
ATOM 1316 C CA . LYS A 1 168 ? -14.180 8.068 17.876 1.00 88.50 168 LYS A CA 1
ATOM 1317 C C . LYS A 1 168 ? -13.251 7.060 18.567 1.00 88.50 168 LYS A C 1
ATOM 1319 O O . LYS A 1 168 ? -13.424 6.809 19.756 1.00 88.50 168 LYS A O 1
ATOM 1324 N N . PHE A 1 169 ? -12.254 6.521 17.872 1.00 92.19 169 PHE A N 1
ATOM 1325 C CA . PHE A 1 169 ? -11.230 5.667 18.471 1.00 92.19 169 PHE A CA 1
ATOM 1326 C C . PHE A 1 169 ? -9.895 6.400 18.550 1.00 92.19 169 PHE A C 1
ATOM 1328 O O . PHE A 1 169 ? -9.574 7.233 17.700 1.00 92.19 169 PHE A O 1
ATOM 1335 N N . ASN A 1 170 ? -9.108 6.073 19.571 1.00 91.44 170 ASN A N 1
ATOM 1336 C CA . ASN A 1 170 ? -7.715 6.474 19.632 1.00 91.44 170 ASN A CA 1
ATOM 1337 C C . ASN A 1 170 ? -6.961 5.848 18.463 1.00 91.44 170 ASN A C 1
ATOM 1339 O O . ASN A 1 170 ? -7.178 4.691 18.102 1.00 91.44 170 ASN A O 1
ATOM 1343 N N . LYS A 1 171 ? -6.054 6.634 17.890 1.00 93.69 171 LYS A N 1
ATOM 1344 C CA . LYS A 1 171 ? -5.118 6.149 16.886 1.00 93.69 171 LYS A CA 1
ATOM 1345 C C . LYS A 1 171 ? -4.216 5.088 17.515 1.00 93.69 171 LYS A C 1
ATOM 1347 O O . LYS A 1 171 ? -3.686 5.316 18.602 1.00 93.69 171 LYS A O 1
ATOM 1352 N N . GLN A 1 172 ? -4.032 3.967 16.830 1.00 95.94 172 GLN A N 1
ATOM 1353 C CA . GLN A 1 172 ? -3.094 2.924 17.237 1.00 95.94 172 GLN A CA 1
ATOM 1354 C C . GLN A 1 172 ? -1.956 2.843 16.227 1.00 95.94 172 GLN A C 1
ATOM 1356 O O . GLN A 1 172 ? -2.184 2.936 15.022 1.00 95.94 172 GLN A O 1
ATOM 1361 N N . THR A 1 173 ? -0.742 2.649 16.729 1.00 96.38 173 THR A N 1
ATOM 1362 C CA . THR A 1 173 ? 0.457 2.492 15.912 1.00 96.38 173 THR A CA 1
ATOM 1363 C C . THR A 1 173 ? 1.178 1.214 16.321 1.00 96.38 173 THR A C 1
ATOM 1365 O O . THR A 1 173 ? 1.287 0.917 17.510 1.00 96.38 173 THR A O 1
ATOM 1368 N N . ILE A 1 174 ? 1.640 0.454 15.332 1.00 97.12 174 ILE A N 1
ATOM 1369 C CA . ILE A 1 174 ? 2.542 -0.682 15.501 1.00 97.12 174 ILE A CA 1
ATOM 1370 C C . ILE A 1 174 ? 3.800 -0.360 14.729 1.00 97.12 174 ILE A C 1
ATOM 1372 O O . ILE A 1 174 ? 3.777 -0.245 13.504 1.00 97.12 174 ILE A O 1
ATOM 1376 N N . ASP A 1 175 ? 4.894 -0.236 15.452 1.00 95.50 175 ASP A N 1
ATOM 1377 C CA . ASP A 1 175 ? 6.194 -0.006 14.856 1.00 95.50 175 ASP A CA 1
ATOM 1378 C C . ASP A 1 175 ? 6.915 -1.330 14.606 1.00 95.50 175 ASP A C 1
ATOM 1380 O O . ASP A 1 175 ? 6.645 -2.347 15.246 1.00 95.50 175 ASP A O 1
ATOM 1384 N N . SER A 1 176 ? 7.909 -1.283 13.725 1.00 94.19 176 SER A N 1
ATOM 1385 C CA . SER A 1 176 ? 8.897 -2.350 13.541 1.00 94.19 176 SER A CA 1
ATOM 1386 C C . SER A 1 176 ? 8.354 -3.680 12.994 1.00 94.19 176 SER A C 1
ATOM 1388 O O . SER A 1 176 ? 8.833 -4.747 13.374 1.00 94.19 176 SER A O 1
ATOM 1390 N N . ILE A 1 177 ? 7.394 -3.645 12.065 1.00 96.31 177 ILE A N 1
ATOM 1391 C CA . ILE A 1 177 ? 6.960 -4.846 11.332 1.00 96.31 177 ILE A CA 1
ATOM 1392 C C . ILE A 1 177 ? 7.999 -5.154 10.246 1.00 96.31 177 ILE A C 1
ATOM 1394 O O . ILE A 1 177 ? 8.084 -4.418 9.264 1.00 96.31 177 ILE A O 1
ATOM 1398 N N . SER A 1 178 ? 8.794 -6.213 10.420 1.00 95.19 178 SER A N 1
ATOM 1399 C CA . SER A 1 178 ? 9.794 -6.627 9.422 1.00 95.19 178 SER A CA 1
ATOM 1400 C C . SER A 1 178 ? 9.165 -7.518 8.353 1.00 95.19 178 SER A C 1
ATOM 1402 O O . SER A 1 178 ? 8.501 -8.503 8.678 1.00 95.19 178 SER A O 1
ATOM 1404 N N . ILE A 1 179 ? 9.392 -7.177 7.085 1.00 93.12 179 ILE A N 1
ATOM 1405 C CA . ILE A 1 179 ? 9.115 -8.044 5.939 1.00 93.12 179 ILE A CA 1
ATOM 1406 C C . ILE A 1 179 ? 10.449 -8.442 5.330 1.00 93.12 179 ILE A C 1
ATOM 1408 O O . ILE A 1 179 ? 11.193 -7.607 4.816 1.00 93.12 179 ILE A O 1
ATOM 1412 N N . GLU A 1 180 ? 10.737 -9.736 5.378 1.00 90.00 180 GLU A N 1
ATOM 1413 C CA . GLU A 1 180 ? 11.947 -10.327 4.823 1.00 90.00 180 GLU A CA 1
ATOM 1414 C C . GLU A 1 180 ? 11.572 -11.551 3.991 1.00 90.00 180 GLU A C 1
ATOM 1416 O O . GLU A 1 180 ? 10.657 -12.294 4.342 1.00 90.00 180 GLU A O 1
ATOM 1421 N N . ASN A 1 181 ? 12.301 -11.778 2.896 1.00 84.25 181 ASN A N 1
ATOM 1422 C CA . ASN A 1 181 ? 12.218 -13.005 2.097 1.00 84.25 181 ASN A CA 1
ATOM 1423 C C . ASN A 1 181 ? 10.786 -13.416 1.706 1.00 84.25 181 ASN A C 1
ATOM 1425 O O . ASN A 1 181 ? 10.446 -14.591 1.810 1.00 84.25 181 ASN A O 1
ATOM 1429 N N . GLU A 1 182 ? 9.960 -12.465 1.251 1.00 81.94 182 GLU A N 1
ATOM 1430 C CA . GLU A 1 182 ? 8.588 -12.749 0.778 1.00 81.94 182 GLU A CA 1
ATOM 1431 C C . GLU A 1 182 ? 7.625 -13.246 1.855 1.00 81.94 182 GLU A C 1
ATOM 1433 O O . GLU A 1 182 ? 6.595 -13.838 1.544 1.00 81.94 182 GLU A O 1
ATOM 1438 N N . GLN A 1 183 ? 7.944 -13.029 3.129 1.00 89.00 183 GLN A N 1
ATOM 1439 C CA . GLN A 1 183 ? 7.112 -13.536 4.203 1.00 89.00 183 GLN A CA 1
ATOM 1440 C C . GLN A 1 183 ? 5.728 -12.870 4.224 1.00 89.00 183 GLN A C 1
ATOM 1442 O O . GLN A 1 183 ? 5.588 -11.646 4.151 1.00 89.00 183 GLN A O 1
ATOM 1447 N N . ASP A 1 184 ? 4.708 -13.701 4.426 1.00 92.56 184 ASP A N 1
ATOM 1448 C CA . ASP A 1 184 ? 3.388 -13.263 4.855 1.00 92.56 184 ASP A CA 1
ATOM 1449 C C . ASP A 1 184 ? 3.392 -13.046 6.371 1.00 92.56 184 ASP A C 1
ATOM 1451 O O . ASP A 1 184 ? 3.623 -13.968 7.161 1.00 92.56 184 ASP A O 1
ATOM 1455 N N . VAL A 1 185 ? 3.137 -11.811 6.787 1.00 95.81 185 VAL A N 1
ATOM 1456 C CA . VAL A 1 185 ? 3.009 -11.430 8.191 1.00 95.81 185 VAL A CA 1
ATOM 1457 C C . VAL A 1 185 ? 1.533 -11.298 8.530 1.00 95.81 185 VAL A C 1
ATOM 1459 O O . VAL A 1 185 ? 0.811 -10.448 8.005 1.00 95.81 185 VAL A O 1
ATOM 1462 N N . ILE A 1 186 ? 1.079 -12.153 9.440 1.00 96.94 186 ILE A N 1
ATOM 1463 C CA . ILE A 1 186 ? -0.270 -12.107 9.997 1.00 96.94 186 ILE A CA 1
ATOM 1464 C C . ILE A 1 186 ? -0.150 -11.523 11.399 1.00 96.94 186 ILE A C 1
ATOM 1466 O O . ILE A 1 186 ? 0.478 -12.118 12.271 1.00 96.94 186 ILE A O 1
ATOM 1470 N N . LEU A 1 187 ? -0.724 -10.343 11.595 1.00 97.00 187 LEU A N 1
ATOM 1471 C CA . LEU A 1 187 ? -0.743 -9.672 12.886 1.00 97.00 187 LEU A CA 1
ATOM 1472 C C . LEU A 1 187 ? -1.872 -10.226 13.754 1.00 97.00 187 LEU A C 1
ATOM 1474 O O . LEU A 1 187 ? -2.977 -10.490 13.265 1.00 97.00 187 LEU A O 1
ATOM 1478 N N . ASP A 1 188 ? -1.604 -10.335 15.055 1.00 96.75 188 ASP A N 1
ATOM 1479 C CA . ASP A 1 188 ? -2.640 -10.608 16.047 1.00 96.75 188 ASP A CA 1
ATOM 1480 C C . ASP A 1 188 ? -3.744 -9.534 15.998 1.00 96.75 188 ASP A C 1
ATOM 1482 O O . ASP A 1 188 ? -3.490 -8.397 15.580 1.00 96.75 188 ASP A O 1
ATOM 1486 N N . PRO A 1 189 ? -4.983 -9.856 16.416 1.00 96.06 189 PRO A N 1
ATOM 1487 C CA . PRO A 1 189 ? -6.071 -8.889 16.419 1.00 96.06 189 PRO A CA 1
ATOM 1488 C C . PRO A 1 189 ? -5.736 -7.620 17.212 1.00 96.06 189 PRO A C 1
ATOM 1490 O O . PRO A 1 189 ? -5.335 -7.667 18.373 1.00 96.06 189 PRO A O 1
ATOM 1493 N N . LEU A 1 190 ? -5.957 -6.473 16.579 1.00 96.06 190 LEU A N 1
ATOM 1494 C CA . LEU A 1 190 ? -5.598 -5.157 17.087 1.00 96.06 190 LEU A CA 1
ATOM 1495 C C . LEU A 1 190 ? -6.821 -4.489 17.695 1.00 96.06 190 LEU A C 1
ATOM 1497 O O . LEU A 1 190 ? -7.794 -4.202 16.996 1.00 96.06 190 LEU A O 1
ATOM 1501 N N . GLN A 1 191 ? -6.779 -4.268 19.004 1.00 95.81 191 GLN A N 1
ATOM 1502 C CA . GLN A 1 191 ? -7.886 -3.679 19.744 1.00 95.81 191 GLN A CA 1
ATOM 1503 C C . GLN A 1 191 ? -7.759 -2.153 19.819 1.00 95.81 191 GLN A C 1
ATOM 1505 O O . GLN A 1 191 ? -6.835 -1.637 20.449 1.00 95.81 191 GLN A O 1
ATOM 1510 N N . LEU A 1 192 ? -8.722 -1.433 19.231 1.00 93.31 192 LEU A N 1
ATOM 1511 C CA . LEU A 1 192 ? -8.820 0.020 19.388 1.00 93.31 192 LEU A CA 1
ATOM 1512 C C . LEU A 1 192 ? -9.648 0.399 20.616 1.00 93.31 192 LEU A C 1
ATOM 1514 O O . LEU A 1 192 ? -10.754 -0.106 20.834 1.00 93.31 192 LEU A O 1
ATOM 1518 N N . ASN A 1 193 ? -9.138 1.390 21.343 1.00 89.00 193 ASN A N 1
ATOM 1519 C CA . ASN A 1 193 ? -9.797 2.004 22.492 1.00 89.00 193 ASN A CA 1
ATOM 1520 C C . ASN A 1 193 ? -10.528 3.284 22.074 1.00 89.00 193 ASN A C 1
ATOM 1522 O O . ASN A 1 193 ? -10.072 3.992 21.175 1.00 89.00 193 ASN A O 1
ATOM 1526 N N . ILE A 1 194 ? -11.640 3.614 22.735 1.00 85.12 194 ILE A N 1
ATOM 1527 C CA . ILE A 1 194 ? -12.382 4.857 22.474 1.00 85.12 194 ILE A CA 1
ATOM 1528 C C . ILE A 1 194 ? -11.512 6.072 22.805 1.00 85.12 194 ILE A C 1
ATOM 1530 O O . ILE A 1 194 ? -10.824 6.116 23.825 1.00 85.12 194 ILE A O 1
ATOM 1534 N N . MET A 1 195 ? -11.569 7.076 21.935 1.00 79.50 195 MET A N 1
ATOM 1535 C CA . MET A 1 195 ? -11.047 8.399 22.234 1.00 79.50 195 MET A CA 1
ATOM 1536 C C . MET A 1 195 ? -11.953 9.027 23.282 1.00 79.50 195 MET A C 1
ATOM 1538 O O . MET A 1 195 ? -13.148 9.163 23.028 1.00 79.50 195 MET A O 1
ATOM 1542 N N . SER A 1 196 ? -11.398 9.387 24.441 1.00 63.78 196 SER A N 1
ATOM 1543 C CA . SER A 1 196 ? -12.105 10.151 25.473 1.00 63.78 196 SER A CA 1
ATOM 1544 C C . SER A 1 196 ? -12.709 11.397 24.830 1.00 63.78 196 SER A C 1
ATOM 1546 O O . SER A 1 196 ? -12.017 12.389 24.608 1.00 63.78 196 SER A O 1
ATOM 1548 N N . CYS A 1 197 ? -13.989 11.334 24.489 1.00 54.69 197 CYS A N 1
ATOM 1549 C CA . CYS A 1 197 ? -14.741 12.488 24.046 1.00 54.69 197 CYS A CA 1
ATOM 1550 C C . CYS A 1 197 ? -15.321 13.116 25.312 1.00 54.69 197 CYS A C 1
ATOM 1552 O O . CYS A 1 197 ? -15.887 12.405 26.144 1.00 54.69 197 CYS A O 1
ATOM 1554 N N . GLU A 1 198 ? -15.204 14.434 25.476 1.00 50.56 198 GLU A N 1
ATOM 1555 C CA . GLU A 1 198 ? -15.998 15.130 26.492 1.00 50.56 198 GLU A CA 1
ATOM 1556 C C . GLU A 1 198 ? -17.476 14.735 26.304 1.00 50.56 198 GLU A C 1
ATOM 1558 O O . GLU A 1 198 ? -18.048 14.925 25.229 1.00 50.56 198 GLU A O 1
ATOM 1563 N N . GLY A 1 199 ? -18.068 14.096 27.319 1.00 53.19 199 GLY A N 1
ATOM 1564 C CA . GLY A 1 199 ? -19.451 13.607 27.285 1.00 53.19 199 GLY A CA 1
ATOM 1565 C C . GLY A 1 199 ? -19.657 12.126 26.929 1.00 53.19 199 GLY A C 1
ATOM 1566 O O . GLY A 1 199 ? -20.808 11.693 26.877 1.00 53.19 199 GLY A O 1
ATOM 1567 N N . THR A 1 200 ? -18.609 11.322 26.711 1.00 56.66 200 THR A N 1
ATOM 1568 C CA . THR A 1 200 ? -18.756 9.853 26.695 1.00 56.66 200 THR A CA 1
ATOM 1569 C C . THR A 1 200 ? -18.512 9.287 28.084 1.00 56.66 200 THR A C 1
ATOM 1571 O O . THR A 1 200 ? -17.403 9.380 28.597 1.00 56.66 200 THR A O 1
ATOM 1574 N N . TYR A 1 201 ? -19.546 8.689 28.666 1.00 58.59 201 TYR A N 1
ATOM 1575 C CA . TYR A 1 201 ? -19.461 7.969 29.928 1.00 58.59 201 TYR A CA 1
ATOM 1576 C C . TYR A 1 201 ? -19.074 6.509 29.661 1.00 58.59 201 TYR A C 1
ATOM 1578 O O . TYR A 1 201 ? -19.665 5.865 28.787 1.00 58.59 201 TYR A O 1
ATOM 1586 N N . THR A 1 202 ? -18.134 5.954 30.429 1.00 68.12 202 THR A N 1
ATOM 1587 C CA . THR A 1 202 ? -18.067 4.494 30.619 1.00 68.12 202 THR A CA 1
ATOM 1588 C C . THR A 1 202 ? -19.397 3.991 31.190 1.00 68.12 202 THR A C 1
ATOM 1590 O O . THR A 1 202 ? -20.196 4.771 31.707 1.00 68.12 202 THR A O 1
ATOM 1593 N N . LYS A 1 203 ? -19.679 2.685 31.114 1.00 67.25 203 LYS A N 1
ATOM 1594 C CA . LYS A 1 203 ? -20.920 2.132 31.683 1.00 67.25 203 LYS A CA 1
ATOM 1595 C C . LYS A 1 203 ? -21.028 2.447 33.177 1.00 67.25 203 LYS A C 1
ATOM 1597 O O . LYS A 1 203 ? -22.097 2.820 33.649 1.00 67.25 203 LYS A O 1
ATOM 1602 N N . GLU A 1 204 ? -19.926 2.326 33.902 1.00 74.69 204 GLU A N 1
ATOM 1603 C CA . GLU A 1 204 ? -19.823 2.649 35.319 1.00 74.69 204 GLU A CA 1
ATOM 1604 C C . GLU A 1 204 ? -20.060 4.140 35.569 1.00 74.69 204 GLU A C 1
ATOM 1606 O O . GLU A 1 204 ? -20.893 4.478 36.406 1.00 74.69 204 GLU A O 1
ATOM 1611 N N . GLU A 1 205 ? -19.413 5.031 34.813 1.00 71.88 205 GLU A N 1
ATOM 1612 C CA . GLU A 1 205 ? -19.626 6.479 34.939 1.00 71.88 205 GLU A CA 1
ATOM 1613 C C . GLU A 1 205 ? -21.049 6.888 34.540 1.00 71.88 205 GLU A C 1
ATOM 1615 O O . GLU A 1 205 ? -21.619 7.788 35.149 1.00 71.88 205 GLU A O 1
ATOM 1620 N N . PHE A 1 206 ? -21.655 6.218 33.556 1.00 72.00 206 PHE A N 1
ATOM 1621 C CA . PHE A 1 206 ? -23.034 6.462 33.143 1.00 72.00 206 PHE A CA 1
ATOM 1622 C C . PHE A 1 206 ? -23.989 6.033 34.248 1.00 72.00 206 PHE A C 1
ATOM 1624 O O . PHE A 1 206 ? -24.865 6.797 34.635 1.00 72.00 206 PHE A O 1
ATOM 1631 N N . ASN A 1 207 ? -23.787 4.837 34.801 1.00 73.25 207 ASN A N 1
ATOM 1632 C CA . ASN A 1 207 ? -24.584 4.336 35.912 1.00 73.25 207 ASN A CA 1
ATOM 1633 C C . ASN A 1 207 ? -24.442 5.236 37.142 1.00 73.25 207 ASN A C 1
ATOM 1635 O O . ASN A 1 207 ? -25.444 5.538 37.777 1.00 73.25 207 ASN A O 1
ATOM 1639 N N . GLN A 1 208 ? -23.235 5.713 37.453 1.00 75.62 208 GLN A N 1
ATOM 1640 C CA . GLN A 1 208 ? -23.004 6.665 38.542 1.00 75.62 208 GLN A CA 1
ATOM 1641 C C . GLN A 1 208 ? -23.665 8.019 38.272 1.00 75.62 208 GLN A C 1
ATOM 1643 O O . GLN A 1 208 ? -24.292 8.576 39.168 1.00 75.62 208 GLN A O 1
ATOM 1648 N N . ALA A 1 209 ? -23.577 8.542 37.047 1.00 70.88 209 ALA A N 1
ATOM 1649 C CA . ALA A 1 209 ? -24.226 9.793 36.668 1.00 70.88 209 ALA A CA 1
ATOM 1650 C C . ALA A 1 209 ? -25.757 9.680 36.731 1.00 70.88 209 ALA A C 1
ATOM 1652 O O . ALA A 1 209 ? -26.420 10.573 37.255 1.00 70.88 209 ALA A O 1
ATOM 1653 N N . VAL A 1 210 ? -26.321 8.567 36.251 1.00 72.62 210 VAL A N 1
ATOM 1654 C CA . VAL A 1 210 ? -27.753 8.259 36.353 1.00 72.62 210 VAL A CA 1
ATOM 1655 C C . VAL A 1 210 ? -28.167 8.122 37.815 1.00 72.62 210 VAL A C 1
ATOM 1657 O O . VAL A 1 210 ? -29.150 8.738 38.212 1.00 72.62 210 VAL A O 1
ATOM 1660 N N . GLN A 1 211 ? -27.401 7.395 38.629 1.00 78.81 211 GLN A N 1
ATOM 1661 C CA . GLN A 1 211 ? -27.666 7.227 40.057 1.00 78.81 211 GLN A CA 1
ATOM 1662 C C . GLN A 1 211 ? -27.637 8.568 40.803 1.00 78.81 211 GLN A C 1
ATOM 1664 O O . GLN A 1 211 ? -28.553 8.862 41.562 1.00 78.81 211 GLN A O 1
ATOM 1669 N N . ALA A 1 212 ? -26.655 9.427 40.522 1.00 77.94 212 ALA A N 1
ATOM 1670 C CA . ALA A 1 212 ? -26.571 10.764 41.107 1.00 77.94 212 ALA A CA 1
ATOM 1671 C C . ALA A 1 212 ? -27.749 11.666 40.693 1.00 77.94 212 ALA A C 1
ATOM 1673 O O . ALA A 1 212 ? -28.193 12.507 41.474 1.00 77.94 212 ALA A O 1
ATOM 1674 N N . ILE A 1 213 ? -28.274 11.506 39.472 1.00 73.12 213 ILE A N 1
ATOM 1675 C CA . ILE A 1 213 ? -29.495 12.196 39.032 1.00 73.12 213 ILE A CA 1
ATOM 1676 C C . ILE A 1 213 ? -30.717 11.628 39.758 1.00 73.12 213 ILE A C 1
ATOM 1678 O O . ILE A 1 213 ? -31.529 12.416 40.235 1.00 73.12 213 ILE A O 1
ATOM 1682 N N . ILE A 1 214 ? -30.841 10.301 39.878 1.00 75.25 214 ILE A N 1
ATOM 1683 C CA . ILE A 1 214 ? -31.917 9.658 40.647 1.00 75.25 214 ILE A CA 1
ATOM 1684 C C . ILE A 1 214 ? -31.911 10.218 42.069 1.00 75.25 214 ILE A C 1
ATOM 1686 O O . ILE A 1 214 ? -32.869 10.873 42.445 1.00 75.25 214 ILE A O 1
ATOM 1690 N N . GLU A 1 215 ? -30.806 10.111 42.804 1.00 82.12 215 GLU A N 1
ATOM 1691 C CA . GLU A 1 215 ? -30.687 10.593 44.190 1.00 82.12 215 GLU A CA 1
ATOM 1692 C C . GLU A 1 215 ? -30.973 12.094 44.353 1.00 82.12 215 GLU A C 1
ATOM 1694 O O . GLU A 1 215 ? -31.477 12.533 45.385 1.00 82.12 215 GLU A O 1
ATOM 1699 N N . LYS A 1 216 ? -30.671 12.906 43.335 1.00 79.69 216 LYS A N 1
ATOM 1700 C CA . LYS A 1 216 ? -30.930 14.350 43.367 1.00 79.69 216 LYS A CA 1
ATOM 1701 C C . LYS A 1 216 ? -32.419 14.696 43.271 1.00 79.69 216 LYS A C 1
ATOM 1703 O O . LYS A 1 216 ? -32.826 15.740 43.786 1.00 79.69 216 LYS A O 1
ATOM 1708 N N . TYR A 1 217 ? -33.207 13.891 42.566 1.00 76.44 217 TYR A N 1
ATOM 1709 C CA . TYR A 1 217 ? -34.596 14.218 42.229 1.00 76.44 217 TYR A CA 1
ATOM 1710 C C . TYR A 1 217 ? -35.631 13.264 42.849 1.00 76.44 217 TYR A C 1
ATOM 1712 O O . TYR A 1 217 ? -36.784 13.662 43.004 1.00 76.44 217 TYR A O 1
ATOM 1720 N N . ASP A 1 218 ? -35.220 12.066 43.256 1.00 80.75 218 ASP A N 1
ATOM 1721 C CA . ASP A 1 218 ? -35.986 11.074 44.013 1.00 80.75 218 ASP A CA 1
ATOM 1722 C C . ASP A 1 218 ? -36.015 11.467 45.499 1.00 80.75 218 ASP A C 1
ATOM 1724 O O . ASP A 1 218 ? -35.177 11.066 46.308 1.00 80.75 218 ASP A O 1
ATOM 1728 N N . LYS A 1 219 ? -36.958 12.345 45.857 1.00 72.75 219 LYS A N 1
ATOM 1729 C CA . LYS A 1 219 ? -37.054 12.898 47.218 1.00 72.75 219 LYS A CA 1
ATOM 1730 C C . LYS A 1 219 ? -37.547 11.887 48.256 1.00 72.75 219 LYS A C 1
ATOM 1732 O O . LYS A 1 219 ? -37.321 12.117 49.445 1.00 72.75 219 LYS A O 1
ATOM 1737 N N . ASN A 1 220 ? -38.260 10.840 47.843 1.00 80.19 220 ASN A N 1
ATOM 1738 C CA . ASN A 1 220 ? -38.856 9.850 48.745 1.00 80.19 220 ASN A CA 1
ATOM 1739 C C . ASN A 1 220 ? -38.034 8.544 48.823 1.00 80.19 220 ASN A C 1
ATOM 1741 O O . ASN A 1 220 ? -38.276 7.740 49.724 1.00 80.19 220 ASN A O 1
ATOM 1745 N N . GLY A 1 221 ? -37.028 8.376 47.956 1.00 80.88 221 GLY A N 1
ATOM 1746 C CA . GLY A 1 221 ? -36.105 7.245 47.949 1.00 80.88 221 GLY A CA 1
ATOM 1747 C C . GLY A 1 221 ? -36.725 5.958 47.405 1.00 80.88 221 GLY A C 1
ATOM 1748 O O . GLY A 1 221 ? -36.254 4.873 47.751 1.00 80.88 221 GLY A O 1
ATOM 1749 N N . ASP A 1 222 ? -37.798 6.050 46.615 1.00 84.50 222 ASP A N 1
ATOM 1750 C CA . ASP A 1 222 ? -38.508 4.886 46.077 1.00 84.50 222 ASP A CA 1
ATOM 1751 C C . ASP A 1 222 ? -37.972 4.415 44.710 1.00 84.50 222 ASP A C 1
ATOM 1753 O O . ASP A 1 222 ? -38.426 3.397 44.170 1.00 84.50 222 ASP A O 1
ATOM 1757 N N . HIS A 1 223 ? -36.971 5.123 44.177 1.00 74.56 223 HIS A N 1
ATOM 1758 C CA . HIS A 1 223 ? -36.334 4.909 42.881 1.00 74.56 223 HIS A CA 1
ATOM 1759 C C . HIS A 1 223 ? -37.298 5.000 41.694 1.00 74.56 223 HIS A C 1
ATOM 1761 O O . HIS A 1 223 ? -37.058 4.408 40.634 1.00 74.56 223 HIS A O 1
ATOM 1767 N N . ARG A 1 224 ? -38.392 5.752 41.844 1.00 78.06 224 ARG A N 1
ATOM 1768 C CA . ARG A 1 224 ? -39.363 6.041 40.791 1.00 78.06 224 ARG A CA 1
ATOM 1769 C C . ARG A 1 224 ? -39.463 7.548 40.589 1.00 78.06 224 ARG A C 1
ATOM 1771 O O . ARG A 1 224 ? -39.440 8.344 41.511 1.00 78.06 224 ARG A O 1
ATOM 1778 N N . PHE A 1 225 ? -39.601 7.943 39.328 1.00 68.88 225 PHE A N 1
ATOM 1779 C CA . PHE A 1 225 ? -39.942 9.316 38.965 1.00 68.88 225 PHE A CA 1
ATOM 1780 C C . PHE A 1 225 ? -41.446 9.393 38.739 1.00 68.88 225 PHE A C 1
ATOM 1782 O O . PHE A 1 225 ? -41.939 9.128 37.638 1.00 68.88 225 PHE A O 1
ATOM 1789 N N . GLY A 1 226 ? -42.177 9.673 39.809 1.00 73.12 226 GLY A N 1
ATOM 1790 C CA . GLY A 1 226 ? -43.619 9.816 39.823 1.00 73.12 226 GLY A CA 1
ATOM 1791 C C . GLY A 1 226 ? -44.086 11.261 39.650 1.00 73.12 226 GLY A C 1
ATOM 1792 O O . GLY A 1 226 ? -43.329 12.217 39.475 1.00 73.12 226 GLY A O 1
ATOM 1793 N N . LEU A 1 227 ? -45.408 11.418 39.685 1.00 71.94 227 LEU A N 1
ATOM 1794 C CA . LEU A 1 227 ? -46.077 12.719 39.635 1.00 71.94 227 LEU A CA 1
ATOM 1795 C C . LEU A 1 227 ? -45.732 13.585 40.859 1.00 71.94 227 LEU A C 1
ATOM 1797 O O . LEU A 1 227 ? -45.740 14.809 40.761 1.00 71.94 227 LEU A O 1
ATOM 1801 N N . GLU A 1 228 ? -45.406 12.956 41.988 1.00 71.38 228 GLU A N 1
ATOM 1802 C CA . GLU A 1 228 ? -45.065 13.622 43.246 1.00 71.38 228 GLU A CA 1
ATOM 1803 C C . GLU A 1 228 ? -43.740 14.387 43.145 1.00 71.38 228 GLU A C 1
ATOM 1805 O O . GLU A 1 228 ? -43.684 15.553 43.535 1.00 71.38 228 GLU A O 1
ATOM 1810 N N . GLU A 1 229 ? -42.706 13.812 42.525 1.00 70.56 229 GLU A N 1
ATOM 1811 C CA . GLU A 1 229 ? -41.420 14.486 42.304 1.00 70.56 229 GLU A CA 1
ATOM 1812 C C . GLU A 1 229 ? -41.562 15.658 41.316 1.00 70.56 229 GLU A C 1
ATOM 1814 O O . GLU A 1 229 ? -40.951 16.717 41.502 1.00 70.56 229 GLU A O 1
ATOM 1819 N N . ILE A 1 230 ? -42.425 15.515 40.300 1.00 67.38 230 ILE A N 1
ATOM 1820 C CA . ILE A 1 230 ? -42.747 16.580 39.334 1.00 67.38 230 ILE A CA 1
ATOM 1821 C C . ILE A 1 230 ? -43.485 17.734 40.029 1.00 67.38 230 ILE A C 1
ATOM 1823 O O . ILE A 1 230 ? -43.124 18.898 39.842 1.00 67.38 230 ILE A O 1
ATOM 1827 N N . ILE A 1 231 ? -44.486 17.431 40.863 1.00 69.50 231 ILE A N 1
ATOM 1828 C CA . ILE A 1 231 ? -45.231 18.432 41.641 1.00 69.50 231 ILE A CA 1
ATOM 1829 C C . ILE A 1 231 ? -44.301 19.136 42.635 1.00 69.50 231 ILE A C 1
ATOM 1831 O O . ILE A 1 231 ? -44.308 20.366 42.707 1.00 69.50 231 ILE A O 1
ATOM 1835 N N . ALA A 1 232 ? -43.442 18.391 43.336 1.00 66.44 232 ALA A N 1
ATOM 1836 C CA . ALA A 1 232 ? -42.476 18.949 44.276 1.00 66.44 232 ALA A CA 1
ATOM 1837 C C . ALA A 1 232 ? -41.428 19.839 43.588 1.00 66.44 232 ALA A C 1
ATOM 1839 O O . ALA A 1 232 ? -40.945 20.795 44.196 1.00 66.44 232 ALA A O 1
ATOM 1840 N N . GLY A 1 233 ? -41.063 19.550 42.334 1.00 62.72 233 GLY A N 1
ATOM 1841 C CA . GLY A 1 233 ? -40.220 20.420 41.512 1.00 62.72 233 GLY A CA 1
ATOM 1842 C C . GLY A 1 233 ? -40.937 21.705 41.084 1.00 62.72 233 GLY A C 1
ATOM 1843 O O . GLY A 1 233 ? -40.371 22.794 41.182 1.00 62.72 233 GLY A O 1
ATOM 1844 N N . LEU A 1 234 ? -42.202 21.597 40.670 1.00 58.44 234 LEU A N 1
ATOM 1845 C CA . LEU A 1 234 ? -43.026 22.739 40.258 1.00 58.44 234 LEU A CA 1
ATOM 1846 C C . LEU A 1 234 ? -43.352 23.683 41.424 1.00 58.44 234 LEU A C 1
ATOM 1848 O O . LEU A 1 234 ? -43.267 24.898 41.255 1.00 58.44 234 LEU A O 1
ATOM 1852 N N . GLN A 1 235 ? -43.652 23.157 42.615 1.00 67.06 235 GLN A N 1
ATOM 1853 C CA . GLN A 1 235 ? -43.867 23.960 43.827 1.00 67.06 235 GLN A CA 1
ATOM 1854 C C . GLN A 1 235 ? -42.620 24.787 44.177 1.00 67.06 235 GLN A C 1
ATOM 1856 O O . GLN A 1 235 ? -42.717 26.000 44.367 1.00 67.06 235 GLN A O 1
ATOM 1861 N N . LEU A 1 236 ? -41.436 24.165 44.121 1.00 62.84 236 LEU A N 1
ATOM 1862 C CA . LEU A 1 236 ? -40.147 24.808 44.402 1.00 62.84 236 LEU A CA 1
ATOM 1863 C C . LEU A 1 236 ? -39.808 25.925 43.400 1.00 62.84 236 LEU A C 1
ATOM 1865 O O . LEU A 1 236 ? -39.279 26.961 43.793 1.00 62.84 236 LEU A O 1
ATOM 1869 N N . LEU A 1 237 ? -40.149 25.740 42.120 1.00 50.12 237 LEU A N 1
ATOM 1870 C CA . LEU A 1 237 ? -39.967 26.750 41.070 1.00 50.12 237 LEU A CA 1
ATOM 1871 C C . LEU A 1 237 ? -41.021 27.867 41.114 1.00 50.12 237 LEU A C 1
ATOM 1873 O O . LEU A 1 237 ? -40.734 28.993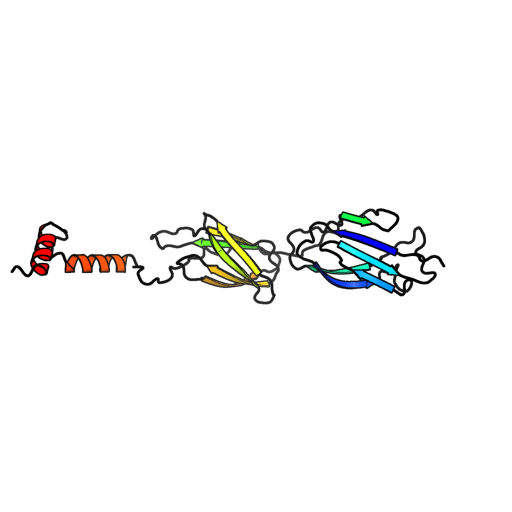 40.717 1.00 50.12 237 LEU A O 1
ATOM 1877 N N . SER A 1 238 ? -42.231 27.572 41.593 1.00 59.75 238 SER A N 1
ATOM 1878 C CA . SER A 1 238 ? -43.328 28.546 41.694 1.00 59.75 238 SER A CA 1
ATOM 1879 C C . SER A 1 238 ? -43.246 29.455 42.927 1.00 59.75 238 SER A C 1
ATOM 1881 O O . SER A 1 238 ? -43.989 30.430 43.008 1.00 59.75 238 SER A O 1
ATOM 1883 N N . GLY A 1 239 ? -42.359 29.152 43.885 1.00 41.44 239 GLY A N 1
ATOM 1884 C CA . GLY A 1 239 ? -42.247 29.889 45.149 1.00 41.44 239 GLY A CA 1
ATOM 1885 C C . GLY A 1 239 ? -43.450 29.708 46.083 1.00 41.44 239 GLY A C 1
ATOM 1886 O O . GLY A 1 239 ? -43.583 30.446 47.057 1.00 41.44 239 GLY A O 1
ATOM 1887 N N . ILE A 1 240 ? -44.325 28.745 45.787 1.00 46.81 240 ILE A N 1
ATOM 1888 C CA . ILE A 1 240 ? -45.479 28.391 46.610 1.00 46.81 240 ILE A CA 1
ATOM 1889 C C . ILE A 1 240 ? -44.985 27.369 47.641 1.00 46.81 240 ILE A C 1
ATOM 1891 O O . ILE A 1 240 ? -44.752 26.210 47.294 1.00 46.81 240 ILE A O 1
ATOM 1895 N N . GLN A 1 241 ? -44.754 27.833 48.874 1.00 51.47 241 GLN A N 1
ATOM 1896 C CA . GLN A 1 241 ? -44.554 26.975 50.050 1.00 51.47 241 GLN A CA 1
ATOM 1897 C C . GLN A 1 241 ? -45.896 26.537 50.630 1.00 51.47 241 GLN A C 1
ATOM 1899 O O . GLN A 1 241 ? -46.811 27.391 50.692 1.00 51.47 241 GLN A O 1
#

Radius of gyration: 34.19 Å; chains: 1; bounding box: 76×43×99 Å

pLDDT: mean 79.97, std 14.31, range [41.44, 98.5]